Protein AF-A0A7Z0DT27-F1 (afdb_monomer_lite)

pLDDT: mean 88.41, std 15.17, range [33.97, 98.69]

Radius of gyration: 19.11 Å; chains: 1; bounding box: 47×51×65 Å

Organism: NCBI:txid860243

Sequence (208 aa):
MADDTTTAENVTVSPGEERLTPADFAPNAGELLLNEVRDAIGKYVILPDAHAMTGVVLWIAATHAVPVWAHAPRLVIRAPEKRCGKSRLLDLAEATCHDPLLTVNASPSAVYRSIGMKTKNPPTILLDEADTIFGPKAGENEDLRGLLNAGHQRNRPALRYNAANSSVERIQTFAMAALAGIGAMPDTIEDRAVVIRMRRRAPGESVA

Foldseek 3Di:
DDDDDPDDDDDDDDPDDDDDDPVNDDPCRVVVVLVVLLLVLLQFADFPDVVLSSQLSVLQVVQVVLLPDQFAFEAEAEEQDPPLCLVVSLVSSQVRHFAEDEDADDDLVVLLVQQQVPVNRGHEYEYEACCCCANPPHDDPPSVVVLLLQQRGFPSWDWDQDPVVRDTDTTTSNHHYYYGHYDDGPPSNVVRYPYTYGYHDDPPDDRD

Secondary structure (DSSP, 8-state):
--------------TT-----GGGS-TTHHHHHHHHHHHHHHTT---SSHHHHHHHHHHHHHHHTGGG-SB--EEEEEESSSSSSHHHHHHHHHHHSSSEEEESS--HHHHHHHHHTTSSSPPEEEESSTHHHHSTTS---HHHHHHHHHTTBTT-PEEEEETTTTEEEEE-----EEEEEESPPPHHHHTTEEEEE--PPPTT----

Structure (mmCIF, N/CA/C/O backbone):
data_AF-A0A7Z0DT27-F1
#
_entry.id   AF-A0A7Z0DT27-F1
#
loop_
_atom_site.group_PDB
_atom_site.id
_atom_site.type_symbol
_atom_site.label_atom_id
_atom_site.label_alt_id
_atom_site.label_comp_id
_atom_site.label_asym_id
_atom_site.label_entity_id
_atom_site.label_seq_id
_atom_site.pdbx_PDB_ins_code
_atom_site.Cartn_x
_atom_site.Cartn_y
_atom_site.Cartn_z
_atom_site.occupancy
_atom_site.B_iso_or_equiv
_atom_site.auth_seq_id
_atom_site.auth_comp_id
_atom_site.auth_asym_id
_atom_site.auth_atom_id
_atom_site.pdbx_PDB_model_num
ATOM 1 N N . MET A 1 1 ? -0.238 -7.525 -42.539 1.00 43.06 1 MET A N 1
ATOM 2 C CA . MET A 1 1 ? -0.996 -8.508 -41.746 1.00 43.06 1 MET A CA 1
ATOM 3 C C . MET A 1 1 ? -0.107 -9.734 -41.654 1.00 43.06 1 MET A C 1
ATOM 5 O O . MET A 1 1 ? 0.001 -10.465 -42.625 1.00 43.06 1 MET A O 1
ATOM 9 N N . ALA A 1 2 ? 0.677 -9.815 -40.585 1.00 37.66 2 ALA A N 1
ATOM 10 C CA . ALA A 1 2 ? 1.602 -10.907 -40.309 1.00 37.66 2 ALA A CA 1
ATOM 11 C C . ALA A 1 2 ? 1.486 -11.196 -38.811 1.00 37.66 2 ALA A C 1
ATOM 13 O O . ALA A 1 2 ? 1.437 -10.252 -38.021 1.00 37.66 2 ALA A O 1
ATOM 14 N N . ASP A 1 3 ? 1.321 -12.479 -38.510 1.00 34.78 3 ASP A N 1
ATOM 15 C CA . ASP A 1 3 ? 0.852 -13.059 -37.256 1.00 34.78 3 ASP A CA 1
ATOM 16 C C . ASP A 1 3 ? 1.640 -12.641 -36.014 1.00 34.78 3 ASP A C 1
ATOM 18 O O . ASP A 1 3 ? 2.871 -12.652 -35.983 1.00 34.78 3 ASP A O 1
ATOM 22 N N . ASP A 1 4 ? 0.866 -12.340 -34.975 1.00 43.47 4 ASP A N 1
ATOM 23 C CA . ASP A 1 4 ? 1.264 -12.198 -33.584 1.00 43.47 4 ASP A CA 1
ATOM 24 C C . ASP A 1 4 ? 1.183 -13.582 -32.926 1.00 43.47 4 ASP A C 1
ATOM 26 O O . ASP A 1 4 ? 0.125 -14.028 -32.484 1.00 43.47 4 ASP A O 1
ATOM 30 N N . THR A 1 5 ? 2.306 -14.294 -32.889 1.00 35.03 5 THR A N 1
ATOM 31 C CA . THR A 1 5 ? 2.482 -15.452 -32.006 1.00 35.03 5 THR A CA 1
ATOM 32 C C . THR A 1 5 ? 3.547 -15.115 -30.981 1.00 35.03 5 THR A C 1
ATOM 34 O O . THR A 1 5 ? 4.718 -15.468 -31.117 1.00 35.03 5 THR A O 1
ATOM 37 N N . THR A 1 6 ? 3.116 -14.407 -29.940 1.00 37.12 6 THR A N 1
ATOM 38 C CA . THR A 1 6 ? 3.846 -14.270 -28.682 1.00 37.12 6 THR A CA 1
ATOM 39 C C . THR A 1 6 ? 4.002 -15.663 -28.058 1.00 37.12 6 THR A C 1
ATOM 41 O O . THR A 1 6 ? 3.081 -16.204 -27.448 1.00 37.12 6 THR A O 1
ATOM 44 N N . THR A 1 7 ? 5.171 -16.277 -28.233 1.00 33.97 7 THR A N 1
ATOM 45 C CA . THR A 1 7 ? 5.588 -17.467 -27.484 1.00 33.97 7 THR A CA 1
ATOM 46 C C . THR A 1 7 ? 5.691 -17.117 -26.003 1.00 33.97 7 THR A C 1
ATOM 48 O O . THR A 1 7 ? 6.505 -16.280 -25.616 1.00 33.97 7 THR A O 1
ATOM 51 N N . ALA A 1 8 ? 4.871 -17.759 -25.171 1.00 36.41 8 ALA A N 1
ATOM 52 C CA . ALA A 1 8 ? 5.018 -17.727 -23.724 1.00 36.41 8 ALA A CA 1
ATOM 53 C C . ALA A 1 8 ? 6.383 -18.326 -23.348 1.00 36.41 8 ALA A C 1
ATOM 55 O O . ALA A 1 8 ? 6.583 -19.538 -23.428 1.00 36.41 8 ALA A O 1
ATOM 56 N N . GLU A 1 9 ? 7.343 -17.480 -22.977 1.00 37.75 9 GLU A N 1
ATOM 57 C CA . GLU A 1 9 ? 8.613 -17.944 -22.427 1.00 37.75 9 GLU A CA 1
ATOM 58 C C . GLU A 1 9 ? 8.360 -18.607 -21.071 1.00 37.75 9 GLU A C 1
ATOM 60 O O . GLU A 1 9 ? 7.894 -17.987 -20.110 1.00 37.75 9 GLU A O 1
ATOM 65 N N . ASN A 1 10 ? 8.664 -19.903 -21.020 1.00 36.97 10 ASN A N 1
ATOM 66 C CA . ASN A 1 10 ? 8.611 -20.722 -19.823 1.00 36.97 10 ASN A CA 1
ATOM 67 C C . ASN A 1 10 ? 9.439 -20.080 -18.705 1.00 36.97 10 ASN A C 1
ATOM 69 O O . ASN A 1 10 ? 10.653 -19.911 -18.812 1.00 36.97 10 ASN A O 1
ATOM 73 N N . VAL A 1 11 ? 8.767 -19.761 -17.600 1.00 47.81 11 VAL A N 1
ATOM 74 C CA . VAL A 1 11 ? 9.411 -19.419 -16.334 1.00 47.81 11 VAL A CA 1
ATOM 75 C C . VAL A 1 11 ? 10.230 -20.632 -15.898 1.00 47.81 11 VAL A C 1
ATOM 77 O O . VAL A 1 11 ? 9.669 -21.662 -15.534 1.00 47.81 11 VAL A O 1
ATOM 80 N N . THR A 1 12 ? 11.555 -20.524 -15.950 1.00 38.47 12 THR A N 1
ATOM 81 C CA . THR A 1 12 ? 12.466 -21.501 -15.353 1.00 38.47 12 THR A CA 1
ATOM 82 C C . THR A 1 12 ? 12.299 -21.465 -13.835 1.00 38.47 12 THR A C 1
ATOM 84 O O . THR A 1 12 ? 12.734 -20.529 -13.168 1.00 38.47 12 THR A O 1
ATOM 87 N N . VAL A 1 13 ? 11.592 -22.467 -13.309 1.00 47.41 13 VAL A N 1
ATOM 88 C CA . VAL A 1 13 ? 11.465 -22.746 -11.874 1.00 47.41 13 VAL A CA 1
ATOM 89 C C . VAL A 1 13 ? 12.753 -23.430 -11.414 1.00 47.41 13 VAL A C 1
ATOM 91 O O . VAL A 1 13 ? 13.293 -24.283 -12.123 1.00 47.41 13 VAL A O 1
ATOM 94 N N . SER A 1 14 ? 13.269 -23.032 -10.251 1.00 44.72 14 SER A N 1
ATOM 95 C CA . SER A 1 14 ? 14.406 -23.689 -9.603 1.00 44.72 14 SER A CA 1
ATOM 96 C C . SER A 1 14 ? 14.126 -25.192 -9.418 1.00 44.72 14 SER A C 1
ATOM 98 O O . SER A 1 14 ? 12.984 -25.560 -9.137 1.00 44.72 14 SER A O 1
ATOM 100 N N . PRO A 1 15 ? 15.122 -26.087 -9.548 1.00 37.59 15 PRO A N 1
ATOM 101 C CA . PRO A 1 15 ? 14.888 -27.521 -9.407 1.00 37.59 15 PRO A CA 1
ATOM 102 C C . PRO A 1 15 ? 14.479 -27.841 -7.960 1.00 37.59 15 PRO A C 1
ATOM 104 O O . PRO A 1 15 ? 15.302 -27.704 -7.058 1.00 37.59 15 PRO A O 1
ATOM 107 N N . GLY A 1 16 ? 13.224 -28.248 -7.736 1.00 53.88 16 GLY A N 1
ATOM 108 C CA . GLY A 1 16 ? 12.760 -28.767 -6.441 1.00 53.88 16 GLY A CA 1
ATOM 109 C C . GLY A 1 16 ? 11.395 -28.284 -5.944 1.00 53.88 16 GLY A C 1
ATOM 110 O O . GLY A 1 16 ? 10.865 -28.897 -5.024 1.00 53.88 16 GLY A O 1
ATOM 111 N N . GLU A 1 17 ? 10.797 -27.247 -6.534 1.00 57.62 17 GLU A N 1
ATOM 112 C CA . GLU A 1 17 ? 9.441 -26.810 -6.168 1.00 57.62 17 GLU A CA 1
ATOM 113 C C . GLU A 1 17 ? 8.435 -27.307 -7.206 1.00 57.62 17 GLU A C 1
ATOM 115 O O . GLU A 1 17 ? 8.324 -26.772 -8.312 1.00 57.62 17 GLU A O 1
ATOM 120 N N . GLU A 1 18 ? 7.715 -28.371 -6.860 1.00 71.12 18 GLU A N 1
ATOM 121 C CA . GLU A 1 18 ? 6.564 -28.820 -7.633 1.00 71.12 18 GLU A CA 1
ATOM 122 C C . GLU A 1 18 ? 5.524 -27.691 -7.663 1.00 71.12 18 GLU A C 1
ATOM 124 O O . GLU A 1 18 ? 5.146 -27.129 -6.631 1.00 71.12 18 GLU A O 1
ATOM 129 N N . ARG A 1 19 ? 5.116 -27.278 -8.867 1.00 77.00 19 ARG A N 1
ATOM 130 C CA . ARG A 1 19 ? 4.213 -26.140 -9.031 1.00 77.00 19 ARG A CA 1
ATOM 131 C C . ARG A 1 19 ? 2.815 -26.558 -8.591 1.00 77.00 19 ARG A C 1
ATOM 133 O O . ARG A 1 19 ? 2.142 -27.262 -9.336 1.00 77.00 19 ARG A O 1
ATOM 140 N N . LEU A 1 20 ? 2.386 -26.076 -7.425 1.00 83.94 20 LEU A N 1
ATOM 141 C CA . LEU A 1 20 ? 1.021 -26.270 -6.944 1.00 83.94 20 LEU A CA 1
ATOM 142 C C . LEU A 1 20 ? 0.014 -25.783 -7.994 1.00 83.94 20 LEU A C 1
ATOM 144 O O . LEU A 1 20 ? 0.147 -24.707 -8.588 1.00 83.94 20 LEU A O 1
ATOM 148 N N . THR A 1 21 ? -1.002 -26.597 -8.211 1.00 86.69 21 THR A N 1
ATOM 149 C CA . THR A 1 21 ? -2.123 -26.386 -9.115 1.00 86.69 21 THR A CA 1
ATOM 150 C C . THR A 1 21 ? -3.412 -26.264 -8.304 1.00 86.69 21 THR A C 1
ATOM 152 O O . THR A 1 21 ? -3.472 -26.705 -7.158 1.00 86.69 21 THR A O 1
ATOM 155 N N . PRO A 1 22 ? -4.498 -25.723 -8.880 1.00 84.62 22 PRO A N 1
ATOM 156 C CA . PRO A 1 22 ? -5.795 -25.722 -8.206 1.00 84.62 22 PRO A CA 1
ATOM 157 C C . PRO A 1 22 ? -6.285 -27.116 -7.774 1.00 84.62 22 PRO A C 1
ATOM 159 O O . PRO A 1 22 ? -7.085 -27.200 -6.850 1.00 84.62 22 PRO A O 1
ATOM 162 N N . ALA A 1 23 ? -5.817 -28.195 -8.417 1.00 89.25 23 ALA A N 1
ATOM 163 C CA . ALA A 1 23 ? -6.191 -29.567 -8.074 1.00 89.25 23 ALA A CA 1
ATOM 164 C C . ALA A 1 23 ? -5.555 -30.064 -6.763 1.00 89.25 23 ALA A C 1
ATOM 166 O O . ALA A 1 23 ? -6.065 -31.012 -6.171 1.00 89.25 23 ALA A O 1
ATOM 167 N N . ASP A 1 24 ? -4.488 -29.411 -6.292 1.00 93.00 24 ASP A N 1
ATOM 168 C CA . ASP A 1 24 ? -3.793 -29.766 -5.048 1.00 93.00 24 ASP A CA 1
ATOM 169 C C . ASP A 1 24 ? -4.514 -29.246 -3.795 1.00 93.00 24 ASP A C 1
ATOM 171 O O . ASP A 1 24 ? -4.122 -29.542 -2.666 1.00 93.00 24 ASP A O 1
ATOM 175 N N . PHE A 1 25 ? -5.589 -28.475 -3.977 1.00 92.25 25 PHE A N 1
ATOM 176 C CA . PHE A 1 25 ? -6.339 -27.848 -2.899 1.00 92.25 25 PHE A CA 1
ATOM 177 C C . PHE A 1 25 ? -7.794 -28.313 -2.879 1.00 92.25 25 PHE A C 1
ATOM 179 O O . PHE A 1 25 ? -8.404 -28.599 -3.910 1.00 92.25 25 PHE A O 1
ATOM 186 N N . ALA A 1 26 ? -8.389 -28.333 -1.682 1.00 94.19 26 ALA A N 1
ATOM 187 C CA . ALA A 1 26 ? -9.829 -28.520 -1.549 1.00 94.19 26 ALA A CA 1
ATOM 188 C C . ALA A 1 26 ? -10.588 -27.412 -2.316 1.00 94.19 26 ALA A C 1
ATOM 190 O O . ALA A 1 26 ? -10.126 -26.266 -2.329 1.00 94.19 26 ALA A O 1
ATOM 191 N N . PRO A 1 27 ? -11.778 -27.689 -2.887 1.00 93.12 27 PRO A N 1
ATOM 192 C CA . PRO A 1 27 ? -12.522 -26.706 -3.684 1.00 93.12 27 PRO A CA 1
ATOM 193 C C . PRO A 1 27 ? -12.816 -25.378 -2.966 1.00 93.12 27 PRO A C 1
ATOM 195 O O . PRO A 1 27 ? -12.952 -24.343 -3.611 1.00 93.12 27 PRO A O 1
ATOM 198 N N . ASN A 1 28 ? -12.904 -25.397 -1.633 1.00 94.94 28 ASN A N 1
ATOM 199 C CA . ASN A 1 28 ? -13.164 -24.234 -0.783 1.00 94.94 28 ASN A CA 1
ATOM 200 C C . ASN A 1 28 ? -11.909 -23.682 -0.078 1.00 94.94 28 ASN A C 1
ATOM 202 O O . ASN A 1 28 ? -12.033 -22.798 0.767 1.00 94.94 28 ASN A O 1
ATOM 206 N N . ALA A 1 29 ? -10.705 -24.168 -0.397 1.00 94.19 29 ALA A N 1
ATOM 207 C CA . ALA A 1 29 ? -9.479 -23.770 0.300 1.00 94.19 29 ALA A CA 1
ATOM 208 C C . ALA A 1 29 ? -9.235 -22.252 0.248 1.00 94.19 29 ALA A C 1
ATOM 210 O O . ALA A 1 29 ? -8.869 -21.650 1.254 1.00 94.19 29 ALA A O 1
ATOM 211 N N . GLY A 1 30 ? -9.499 -21.618 -0.901 1.00 93.50 30 GLY A N 1
ATOM 212 C CA . GLY A 1 30 ? -9.379 -20.166 -1.045 1.00 93.50 30 GLY A CA 1
ATOM 213 C C . GLY A 1 30 ? -10.355 -19.397 -0.151 1.00 93.50 30 GLY A C 1
ATOM 214 O O . GLY A 1 30 ? -9.961 -18.436 0.498 1.00 93.50 30 GLY A O 1
ATOM 215 N N . GLU A 1 31 ? -11.611 -19.840 -0.064 1.00 95.75 31 GLU A N 1
ATOM 216 C CA . GLU A 1 31 ? -12.609 -19.229 0.822 1.00 95.75 31 GLU A CA 1
ATOM 217 C C . GLU A 1 31 ? -12.185 -19.333 2.292 1.00 95.75 31 GLU A C 1
ATOM 219 O O . GLU A 1 31 ? -12.217 -18.337 3.017 1.00 95.75 31 GLU A O 1
ATOM 224 N N . LEU A 1 32 ? -11.749 -20.521 2.720 1.00 97.00 32 LEU A N 1
ATOM 225 C CA . LEU A 1 32 ? -11.278 -20.760 4.084 1.00 97.00 32 LEU A CA 1
ATOM 226 C C . LEU A 1 32 ? -10.077 -19.872 4.424 1.00 97.00 32 LEU A C 1
ATOM 228 O O . LEU A 1 32 ? -10.093 -19.208 5.456 1.00 97.00 32 LEU A O 1
ATOM 232 N N . LEU A 1 33 ? -9.096 -19.770 3.523 1.00 96.62 33 LEU A N 1
ATOM 233 C CA . LEU A 1 33 ? -7.928 -18.913 3.719 1.00 96.62 33 LEU A CA 1
ATOM 234 C C . LEU A 1 33 ? -8.310 -17.428 3.834 1.00 96.62 33 LEU A C 1
ATOM 236 O O . LEU A 1 33 ? -7.818 -16.722 4.712 1.00 96.62 33 LEU A O 1
ATOM 240 N N . LEU A 1 34 ? -9.212 -16.936 2.980 1.00 98.00 34 LEU A N 1
ATOM 241 C CA . LEU A 1 34 ? -9.680 -15.547 3.063 1.00 98.00 34 LEU A CA 1
ATOM 242 C C . LEU A 1 34 ? -10.459 -15.285 4.362 1.00 98.00 34 LEU A C 1
ATOM 244 O O . LEU A 1 34 ? -10.333 -14.204 4.941 1.00 98.00 34 LEU A O 1
ATOM 248 N N . ASN A 1 35 ? -11.227 -16.266 4.845 1.00 98.12 35 ASN A N 1
ATOM 249 C CA . ASN A 1 35 ? -11.896 -16.194 6.143 1.00 98.12 35 ASN A CA 1
ATOM 250 C C . ASN A 1 35 ? -10.885 -16.153 7.299 1.00 98.12 35 ASN A C 1
ATOM 252 O O . ASN A 1 35 ? -11.045 -15.339 8.203 1.00 98.12 35 ASN A O 1
ATOM 256 N N . GLU A 1 36 ? -9.814 -16.947 7.252 1.00 97.62 36 GLU A N 1
ATOM 257 C CA . GLU A 1 36 ? -8.752 -16.911 8.266 1.00 97.62 36 GLU A CA 1
ATOM 258 C C . GLU A 1 36 ? -8.052 -15.549 8.321 1.00 97.62 36 GLU A C 1
ATOM 260 O O . GLU A 1 36 ? -7.861 -14.998 9.408 1.00 97.62 36 GLU A O 1
ATOM 265 N N . VAL A 1 37 ? -7.728 -14.959 7.164 1.00 97.81 37 VAL A N 1
ATOM 266 C CA . VAL A 1 37 ? -7.142 -13.609 7.093 1.00 97.81 37 VAL A CA 1
ATOM 267 C C . VAL A 1 37 ? -8.117 -12.567 7.644 1.00 97.81 37 VAL A C 1
ATOM 269 O O . VAL A 1 37 ? -7.725 -11.725 8.455 1.00 97.81 37 VAL A O 1
ATOM 272 N N . ARG A 1 38 ? -9.400 -12.634 7.262 1.00 98.06 38 ARG A N 1
ATOM 273 C CA . ARG A 1 38 ? -10.455 -11.754 7.793 1.00 98.06 38 ARG A CA 1
ATOM 274 C C . ARG A 1 38 ? -10.521 -11.825 9.316 1.00 98.06 38 ARG A C 1
ATOM 276 O O . ARG A 1 38 ? -10.533 -10.790 9.984 1.00 98.06 38 ARG A O 1
ATOM 283 N N . ASP A 1 39 ? -10.562 -13.035 9.857 1.00 97.12 39 ASP A N 1
ATOM 284 C CA . ASP A 1 39 ? -10.716 -13.268 11.287 1.00 97.12 39 ASP A CA 1
ATOM 285 C C . ASP A 1 39 ? -9.441 -12.864 12.047 1.00 97.12 39 ASP A C 1
ATOM 287 O O . ASP A 1 39 ? -9.524 -12.316 13.146 1.00 97.12 39 ASP A O 1
ATOM 291 N N . ALA A 1 40 ? -8.256 -13.045 11.454 1.00 96.50 40 ALA A N 1
ATOM 292 C CA . ALA A 1 40 ? -6.995 -12.544 11.996 1.00 96.50 40 ALA A CA 1
ATOM 293 C C . ALA A 1 40 ? -6.971 -11.010 12.076 1.00 96.50 40 ALA A C 1
ATOM 295 O O . ALA A 1 40 ? -6.595 -10.461 13.109 1.00 96.50 40 ALA A O 1
ATOM 296 N N . ILE A 1 41 ? -7.424 -10.309 11.032 1.00 97.00 41 ILE A N 1
ATOM 297 C CA . ILE A 1 41 ? -7.508 -8.840 11.020 1.00 97.00 41 ILE A CA 1
ATOM 298 C C . ILE A 1 41 ? -8.526 -8.352 12.060 1.00 97.00 41 ILE A C 1
ATOM 300 O O . ILE A 1 41 ? -8.224 -7.459 12.858 1.00 97.00 41 ILE A O 1
ATOM 304 N N . GLY A 1 42 ? -9.711 -8.971 12.103 1.00 96.00 42 GLY A N 1
ATOM 305 C CA . GLY A 1 42 ? -10.800 -8.608 13.016 1.00 96.00 42 GLY A CA 1
ATOM 306 C C . GLY A 1 42 ? -10.447 -8.721 14.504 1.00 96.00 42 GLY A C 1
ATOM 307 O O . GLY A 1 42 ? -11.031 -8.016 15.325 1.00 96.00 42 GLY A O 1
ATOM 308 N N . LYS A 1 43 ? -9.444 -9.535 14.862 1.00 95.62 43 LYS A N 1
ATOM 309 C CA . LYS A 1 43 ? -8.920 -9.621 16.238 1.00 95.62 43 LYS A CA 1
ATOM 310 C C . LYS A 1 43 ? -8.216 -8.352 16.706 1.00 95.62 43 LYS A C 1
ATOM 312 O O . LYS A 1 43 ? -8.094 -8.157 17.906 1.00 95.62 43 LYS A O 1
ATOM 317 N N . TYR A 1 44 ? -7.742 -7.496 15.800 1.00 95.19 44 TYR A N 1
ATOM 318 C CA . TYR A 1 44 ? -6.873 -6.370 16.162 1.00 95.19 44 TYR A CA 1
ATOM 319 C C . TYR A 1 44 ? -7.385 -5.006 15.699 1.00 95.19 44 TYR A C 1
ATOM 321 O O . TYR A 1 44 ? -6.960 -3.984 16.247 1.00 95.19 44 TYR A O 1
ATOM 329 N N . VAL A 1 45 ? -8.281 -4.957 14.710 1.00 94.69 45 VAL A N 1
ATOM 330 C CA . VAL A 1 45 ? -8.843 -3.706 14.184 1.00 94.69 45 VAL A CA 1
ATOM 331 C C . VAL A 1 45 ? -10.341 -3.804 13.939 1.00 94.69 45 VAL A C 1
ATOM 333 O O . VAL A 1 45 ? -10.860 -4.816 13.481 1.00 94.69 45 VAL A O 1
ATOM 336 N N . ILE A 1 46 ? -11.027 -2.691 14.194 1.00 94.25 46 ILE A N 1
ATOM 337 C CA . ILE A 1 46 ? -12.421 -2.482 13.806 1.00 94.25 46 ILE A CA 1
ATOM 338 C C . ILE A 1 46 ? -12.409 -1.603 12.561 1.00 94.25 46 ILE A C 1
ATOM 340 O O . ILE A 1 46 ? -11.970 -0.451 12.610 1.00 94.25 46 ILE A O 1
ATOM 344 N N . LEU A 1 47 ? -12.858 -2.166 11.443 1.00 95.25 47 LEU A N 1
ATOM 345 C CA . LEU A 1 47 ? -13.004 -1.442 10.185 1.00 95.25 47 LEU A CA 1
ATOM 346 C C . LEU A 1 47 ? -14.391 -0.783 10.097 1.00 95.25 47 LEU A C 1
ATOM 348 O O . LEU A 1 47 ? -15.295 -1.185 10.829 1.00 95.25 47 LEU A O 1
ATOM 352 N N . PRO A 1 48 ? -14.572 0.243 9.243 1.00 93.00 48 PRO A N 1
ATOM 353 C CA . PRO A 1 48 ? -15.812 1.024 9.204 1.00 93.00 48 PRO A CA 1
ATOM 354 C C . PRO A 1 48 ? -17.072 0.200 8.929 1.00 93.00 48 PRO A C 1
ATOM 356 O O . PRO A 1 48 ? -18.125 0.498 9.488 1.00 93.00 48 PRO A O 1
ATOM 359 N N . ASP A 1 49 ? -16.948 -0.819 8.079 1.00 94.12 49 ASP A N 1
ATOM 360 C CA . ASP A 1 49 ? -18.021 -1.717 7.673 1.00 94.12 49 ASP A CA 1
ATOM 361 C C . ASP A 1 49 ? -17.447 -3.041 7.123 1.00 94.12 49 ASP A C 1
ATOM 363 O O . ASP A 1 49 ? -16.230 -3.226 6.999 1.00 94.12 49 ASP A O 1
ATOM 367 N N . ALA A 1 50 ? -18.337 -3.982 6.797 1.00 95.75 50 ALA A N 1
ATOM 368 C CA . ALA A 1 50 ? -17.960 -5.285 6.256 1.00 95.75 50 ALA A CA 1
ATOM 369 C C . ALA A 1 50 ? -17.304 -5.194 4.865 1.00 95.75 50 ALA A C 1
ATOM 371 O O . ALA A 1 50 ? -16.439 -6.009 4.551 1.00 95.75 50 ALA A O 1
ATOM 372 N N . HIS A 1 51 ? -17.655 -4.197 4.047 1.00 97.31 51 HIS A N 1
ATOM 373 C CA . HIS A 1 51 ? -17.055 -4.012 2.725 1.00 97.31 51 HIS A CA 1
ATOM 374 C C . HIS A 1 51 ? -15.610 -3.528 2.828 1.00 97.31 51 HIS A C 1
ATOM 376 O O . HIS A 1 51 ? -14.765 -3.982 2.061 1.00 97.31 51 HIS A O 1
ATOM 382 N N . ALA A 1 52 ? -15.300 -2.671 3.801 1.00 97.81 52 ALA A N 1
ATOM 383 C CA . ALA A 1 52 ? -13.937 -2.269 4.120 1.00 97.81 52 ALA A CA 1
ATOM 384 C C . ALA A 1 52 ? -13.088 -3.483 4.528 1.00 97.81 52 ALA A C 1
ATOM 386 O O . ALA A 1 52 ? -11.970 -3.638 4.042 1.00 97.81 52 ALA A O 1
ATOM 387 N N . MET A 1 53 ? -13.638 -4.379 5.355 1.00 98.06 53 MET A N 1
ATOM 388 C CA . MET A 1 53 ? -12.986 -5.641 5.717 1.00 98.06 53 MET A CA 1
ATOM 389 C C . MET A 1 53 ? -12.730 -6.529 4.500 1.00 98.06 53 MET A C 1
ATOM 391 O O . MET A 1 53 ? -11.591 -6.933 4.266 1.00 98.06 53 MET A O 1
ATOM 395 N N . THR A 1 54 ? -13.750 -6.782 3.681 1.00 98.25 54 THR A N 1
ATOM 396 C CA . THR A 1 54 ? -13.587 -7.547 2.441 1.00 98.25 54 THR A CA 1
ATOM 397 C C . THR A 1 54 ? -12.558 -6.901 1.513 1.00 98.25 54 THR A C 1
ATOM 399 O O . THR A 1 54 ? -11.706 -7.598 0.973 1.00 98.25 54 THR A O 1
ATOM 402 N N . GLY A 1 55 ? -12.585 -5.576 1.361 1.00 98.44 55 GLY A N 1
ATOM 403 C CA . GLY A 1 55 ? -11.647 -4.834 0.522 1.00 98.44 55 GLY A CA 1
ATOM 404 C C . GLY A 1 55 ? -10.196 -4.997 0.969 1.00 98.44 55 GLY A C 1
ATOM 405 O O . GLY A 1 55 ? -9.335 -5.245 0.131 1.00 98.44 55 GLY A O 1
ATOM 406 N N . VAL A 1 56 ? -9.924 -4.928 2.276 1.00 98.69 56 VAL A N 1
ATOM 407 C CA . VAL A 1 56 ? -8.584 -5.173 2.835 1.00 98.69 56 VAL A CA 1
ATOM 408 C C . VAL A 1 56 ? -8.142 -6.616 2.587 1.00 98.69 56 VAL A C 1
ATOM 410 O O . VAL A 1 56 ? -7.039 -6.832 2.094 1.00 98.69 56 VAL A O 1
ATOM 413 N N . VAL A 1 57 ? -8.998 -7.599 2.884 1.00 98.62 57 VAL A N 1
ATOM 414 C CA . VAL A 1 57 ? -8.684 -9.029 2.715 1.00 98.62 57 VAL A CA 1
ATOM 415 C C . VAL A 1 57 ? -8.377 -9.359 1.253 1.00 98.62 57 VAL A C 1
ATOM 417 O O . VAL A 1 57 ? -7.368 -9.996 0.957 1.00 98.62 57 VAL A O 1
ATOM 420 N N . LEU A 1 58 ? -9.206 -8.878 0.322 1.00 98.38 58 LEU A N 1
ATOM 421 C CA . LEU A 1 58 ? -8.988 -9.076 -1.110 1.00 98.38 58 LEU A CA 1
ATOM 422 C C . LEU A 1 58 ? -7.753 -8.329 -1.612 1.00 98.38 58 LEU A C 1
ATOM 424 O O . LEU A 1 58 ? -7.035 -8.851 -2.462 1.00 98.38 58 LEU A O 1
ATOM 428 N N . TRP A 1 59 ? -7.475 -7.134 -1.084 1.00 98.69 59 TRP A N 1
ATOM 429 C CA . TRP A 1 59 ? -6.259 -6.403 -1.425 1.00 98.69 59 TRP A CA 1
ATOM 430 C C . TRP A 1 59 ? -5.007 -7.170 -0.978 1.00 98.69 59 TRP A C 1
ATOM 432 O O . TRP A 1 59 ? -4.091 -7.333 -1.780 1.00 98.69 59 TRP A O 1
ATOM 442 N N . ILE A 1 60 ? -4.997 -7.717 0.246 1.00 98.62 60 ILE A N 1
ATOM 443 C CA . ILE A 1 60 ? -3.916 -8.575 0.761 1.00 98.62 60 ILE A CA 1
ATOM 444 C C . ILE A 1 60 ? -3.739 -9.801 -0.137 1.00 98.62 60 ILE A C 1
ATOM 446 O O . ILE A 1 60 ? -2.631 -10.052 -0.608 1.00 98.62 60 ILE A O 1
ATOM 450 N N . ALA A 1 61 ? -4.818 -10.522 -0.448 1.00 97.94 61 ALA A N 1
ATOM 451 C CA . ALA A 1 61 ? -4.763 -11.674 -1.347 1.00 97.94 61 ALA A CA 1
ATOM 452 C C . ALA A 1 61 ? -4.211 -11.300 -2.733 1.00 97.94 61 ALA A C 1
ATOM 454 O O . ALA A 1 61 ? -3.371 -12.012 -3.285 1.00 97.94 61 ALA A O 1
ATOM 455 N N . ALA A 1 62 ? -4.611 -10.145 -3.274 1.00 97.56 62 ALA A N 1
ATOM 456 C CA . ALA A 1 62 ? -4.107 -9.657 -4.551 1.00 97.56 62 ALA A CA 1
ATOM 457 C C . ALA A 1 62 ? -2.589 -9.415 -4.532 1.00 97.56 62 ALA A C 1
ATOM 459 O O . ALA A 1 62 ? -1.949 -9.626 -5.563 1.00 97.56 62 ALA A O 1
ATOM 460 N N . THR A 1 63 ? -1.993 -9.046 -3.389 1.00 98.06 63 THR A N 1
ATOM 461 C CA . THR A 1 63 ? -0.530 -8.877 -3.284 1.00 98.06 63 THR A CA 1
ATOM 462 C C . THR A 1 63 ? 0.251 -10.163 -3.565 1.00 98.06 63 THR A C 1
ATOM 464 O O . THR A 1 63 ? 1.334 -10.101 -4.136 1.00 98.06 63 THR A O 1
ATOM 467 N N . HIS A 1 64 ? -0.320 -11.336 -3.279 1.00 96.69 64 HIS A N 1
ATOM 468 C CA . HIS A 1 64 ? 0.315 -12.635 -3.550 1.00 96.69 64 HIS A CA 1
ATOM 469 C C . HIS A 1 64 ? 0.215 -13.071 -5.017 1.00 96.69 64 HIS A C 1
ATOM 471 O O . HIS A 1 64 ? 0.967 -13.929 -5.468 1.00 96.69 64 HIS A O 1
ATOM 477 N N . ALA A 1 65 ? -0.684 -12.456 -5.787 1.00 93.62 65 ALA A N 1
ATOM 478 C CA . ALA A 1 65 ? -0.903 -12.747 -7.204 1.00 93.62 65 ALA A CA 1
ATOM 479 C C . ALA A 1 65 ? -0.350 -11.650 -8.134 1.00 93.62 65 ALA A C 1
ATOM 481 O O . ALA A 1 65 ? -0.676 -11.606 -9.321 1.00 93.62 65 ALA A O 1
ATOM 482 N N . VAL A 1 66 ? 0.525 -10.773 -7.626 1.00 91.44 66 VAL A N 1
ATOM 483 C CA . VAL A 1 66 ? 1.109 -9.659 -8.392 1.00 91.44 66 VAL A CA 1
ATOM 484 C C . VAL A 1 66 ? 1.617 -10.055 -9.774 1.00 91.44 66 VAL A C 1
ATOM 486 O O . VAL A 1 66 ? 1.249 -9.346 -10.714 1.00 91.44 66 VAL A O 1
ATOM 489 N N . PRO A 1 67 ? 2.364 -11.163 -9.972 1.00 90.25 67 PRO A N 1
ATOM 490 C CA . PRO A 1 67 ? 2.887 -11.552 -11.283 1.00 90.25 67 PRO A CA 1
ATOM 491 C C . PRO A 1 67 ? 1.841 -11.660 -12.403 1.00 90.25 67 PRO A C 1
ATOM 493 O O . PRO A 1 67 ? 2.191 -11.449 -13.562 1.00 90.25 67 PRO A O 1
ATOM 496 N N . VAL A 1 68 ? 0.570 -11.927 -12.079 1.00 92.12 68 VAL A N 1
ATOM 497 C CA . VAL A 1 68 ? -0.505 -12.112 -13.071 1.00 92.12 68 VAL A CA 1
ATOM 498 C C . VAL A 1 68 ? -1.413 -10.889 -13.249 1.00 92.12 68 VAL A C 1
ATOM 500 O O . VAL A 1 68 ? -2.209 -10.853 -14.185 1.00 92.12 68 VAL A O 1
ATOM 503 N N . TRP A 1 69 ? -1.292 -9.854 -12.411 1.00 93.38 69 TRP A N 1
ATOM 504 C CA . TRP A 1 69 ? -2.136 -8.657 -12.511 1.00 93.38 69 TRP A CA 1
ATOM 505 C C . TRP A 1 69 ? -1.633 -7.651 -13.539 1.00 93.38 69 TRP A C 1
ATOM 507 O O . TRP A 1 69 ? -0.458 -7.313 -13.534 1.00 93.38 69 TRP A O 1
ATOM 517 N N . ALA A 1 70 ? -2.516 -7.061 -14.347 1.00 94.19 70 ALA A N 1
ATOM 518 C CA . ALA A 1 70 ? -2.171 -5.899 -15.179 1.00 94.19 70 ALA A CA 1
ATOM 519 C C . ALA A 1 70 ? -2.119 -4.579 -14.381 1.00 94.19 70 ALA A C 1
ATOM 521 O O . ALA A 1 70 ? -1.414 -3.639 -14.769 1.00 94.19 70 ALA A O 1
ATOM 522 N N . HIS A 1 71 ? -2.857 -4.533 -13.267 1.00 96.38 71 HIS A N 1
ATOM 523 C CA . HIS A 1 71 ? -3.023 -3.366 -12.410 1.00 9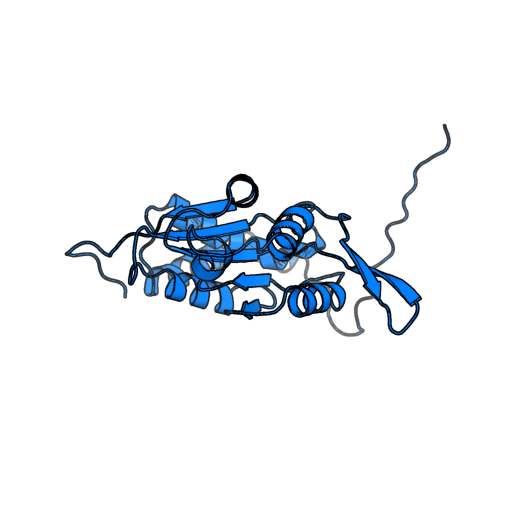6.38 71 HIS A CA 1
ATOM 524 C C . HIS A 1 71 ? -2.725 -3.700 -10.949 1.00 96.38 71 HIS A C 1
ATOM 526 O O . HIS A 1 71 ? -3.139 -4.742 -10.453 1.00 96.38 71 HIS A O 1
ATOM 532 N N . ALA A 1 72 ? -2.046 -2.790 -10.261 1.00 97.12 72 ALA A N 1
ATOM 533 C CA . ALA A 1 72 ? -1.746 -2.868 -8.842 1.00 97.12 72 ALA A CA 1
ATOM 534 C C . ALA A 1 72 ? -2.585 -1.811 -8.102 1.00 97.12 72 ALA A C 1
ATOM 536 O O . ALA A 1 72 ? -2.179 -0.641 -8.035 1.00 97.12 72 ALA A O 1
ATOM 537 N N . PRO A 1 73 ? -3.797 -2.154 -7.619 1.00 97.06 73 PRO A N 1
ATOM 538 C CA . PRO A 1 73 ? -4.624 -1.204 -6.887 1.00 97.06 73 PRO A CA 1
ATOM 539 C C . PRO A 1 73 ? -3.910 -0.739 -5.617 1.00 97.06 73 PRO A C 1
ATOM 541 O O . PRO A 1 73 ? -3.205 -1.499 -4.946 1.00 97.06 73 PRO A O 1
ATOM 544 N N . ARG A 1 74 ? -4.092 0.534 -5.280 1.00 98.50 74 ARG A N 1
ATOM 545 C CA . ARG A 1 74 ? -3.567 1.114 -4.043 1.00 98.50 74 ARG A CA 1
ATOM 546 C C . ARG A 1 74 ? -4.484 0.749 -2.877 1.00 98.50 74 ARG A C 1
ATOM 548 O O . ARG A 1 74 ? -5.680 0.546 -3.064 1.00 98.50 74 ARG A O 1
ATOM 555 N N . LEU A 1 75 ? -3.939 0.688 -1.672 1.00 98.69 75 LEU A N 1
ATOM 556 C CA . LEU A 1 75 ? -4.726 0.678 -0.443 1.00 98.69 75 LEU A CA 1
ATOM 557 C C . LEU A 1 75 ? -4.476 2.001 0.271 1.00 98.69 75 LEU A C 1
ATOM 559 O O . LEU A 1 75 ? -3.343 2.312 0.614 1.00 98.69 75 LEU A O 1
ATOM 563 N N . VAL A 1 76 ? -5.513 2.802 0.482 1.00 98.50 76 VAL A N 1
ATOM 564 C CA . VAL A 1 76 ? -5.392 4.062 1.226 1.00 98.50 76 VAL A CA 1
ATOM 565 C C . VAL A 1 76 ? -6.091 3.898 2.562 1.00 98.50 76 VAL A C 1
ATOM 567 O O . VAL A 1 76 ? -7.312 3.783 2.622 1.00 98.50 76 VAL A O 1
ATOM 570 N N . ILE A 1 77 ? -5.316 3.907 3.640 1.00 98.19 77 ILE A N 1
ATOM 571 C CA . ILE A 1 77 ? -5.782 3.817 5.021 1.00 98.19 77 ILE A CA 1
ATOM 572 C C . ILE A 1 77 ? -5.736 5.223 5.613 1.00 98.19 77 ILE A C 1
ATOM 574 O O . ILE A 1 77 ? -4.700 5.691 6.086 1.00 98.19 77 ILE A O 1
ATOM 578 N N . ARG A 1 78 ? -6.870 5.921 5.608 1.00 96.81 78 ARG A N 1
ATOM 579 C CA . ARG A 1 78 ? -6.934 7.307 6.086 1.00 96.81 78 ARG A CA 1
ATOM 580 C C . ARG A 1 78 ? -7.865 7.497 7.263 1.00 96.81 78 ARG A C 1
ATOM 582 O O . ARG A 1 78 ? -8.818 6.750 7.439 1.00 96.81 78 ARG A O 1
ATOM 589 N N . ALA A 1 79 ? -7.603 8.526 8.057 1.00 95.38 79 ALA A N 1
ATOM 590 C CA . ALA A 1 79 ? -8.449 8.934 9.174 1.00 95.38 79 ALA A CA 1
ATOM 591 C C . ALA A 1 79 ? -8.428 10.459 9.322 1.00 95.38 79 ALA A C 1
ATOM 593 O O . ALA A 1 79 ? -7.424 11.077 8.960 1.00 95.38 79 ALA A O 1
ATOM 594 N N . PRO A 1 80 ? -9.463 11.075 9.918 1.00 92.94 80 PRO A N 1
ATOM 595 C CA . PRO A 1 80 ? -9.446 12.510 10.199 1.00 92.94 80 PRO A CA 1
ATOM 596 C C . PRO A 1 80 ? -8.421 12.896 11.279 1.00 92.94 80 PRO A C 1
ATOM 598 O O . PRO A 1 80 ? -8.047 14.058 11.383 1.00 92.94 80 PRO A O 1
ATOM 601 N N . GLU A 1 81 ? -7.955 11.939 12.091 1.00 92.00 81 GLU A N 1
ATOM 602 C CA . GLU A 1 81 ? -7.088 12.214 13.238 1.00 92.00 81 GLU A CA 1
ATOM 603 C C . GLU A 1 81 ? -6.186 11.027 13.644 1.00 92.00 81 GLU A C 1
ATOM 605 O O . GLU A 1 81 ? -6.174 9.949 13.029 1.00 92.00 81 GLU A O 1
ATOM 610 N N . LYS A 1 82 ? -5.377 11.241 14.689 1.00 91.56 82 LYS A N 1
ATOM 611 C CA . LYS A 1 82 ? -4.508 10.226 15.305 1.00 91.56 82 LYS A CA 1
ATOM 612 C C . LYS A 1 82 ? -5.327 9.204 16.103 1.00 91.56 82 LYS A C 1
ATOM 614 O O . LYS A 1 82 ? -6.436 9.486 16.540 1.00 91.56 82 LYS A O 1
ATOM 619 N N . ARG A 1 83 ? -4.725 8.034 16.361 1.00 89.44 83 ARG A N 1
ATOM 620 C CA . ARG A 1 83 ? -5.288 6.963 17.217 1.00 89.44 83 ARG A CA 1
ATOM 621 C C . ARG A 1 83 ? -6.588 6.327 16.691 1.00 89.44 83 ARG A C 1
ATOM 623 O O . ARG A 1 83 ? -7.392 5.828 17.466 1.00 89.44 83 ARG A O 1
ATOM 630 N N . CYS A 1 84 ? -6.751 6.280 15.370 1.00 92.81 84 CYS A N 1
ATOM 631 C CA . CYS A 1 84 ? -7.848 5.570 14.696 1.00 92.81 84 CYS A CA 1
ATOM 632 C C . CYS A 1 84 ? -7.453 4.167 14.194 1.00 92.81 84 CYS A C 1
ATOM 634 O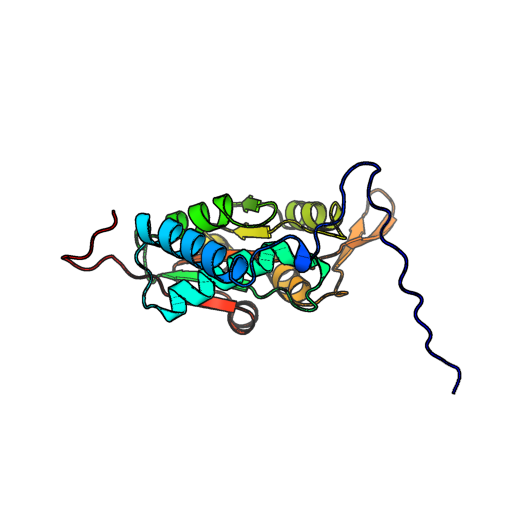 O . CYS A 1 84 ? -8.106 3.648 13.305 1.00 92.81 84 CYS A O 1
ATOM 636 N N . GLY A 1 85 ? -6.348 3.580 14.669 1.00 93.00 85 GLY A N 1
ATOM 637 C CA . GLY A 1 85 ? -5.926 2.229 14.257 1.00 93.00 85 GLY A CA 1
ATOM 638 C C . GLY A 1 85 ? -5.276 2.109 12.870 1.00 93.00 85 GLY A C 1
ATOM 639 O O . GLY A 1 85 ? -5.092 0.992 12.408 1.00 93.00 85 GLY A O 1
ATOM 640 N N . LYS A 1 86 ? -4.905 3.224 12.215 1.00 95.56 86 LYS A N 1
ATOM 641 C CA . LYS A 1 86 ? -4.256 3.220 10.884 1.00 95.56 86 LYS A CA 1
ATOM 642 C C . LYS A 1 86 ? -2.972 2.384 10.846 1.00 95.56 86 LYS A C 1
ATOM 644 O O . LYS A 1 86 ? -2.920 1.427 10.088 1.00 95.56 86 LYS A O 1
ATOM 649 N N . SER A 1 87 ? -1.994 2.709 11.699 1.00 93.56 87 SER A N 1
ATOM 650 C CA . SER A 1 87 ? -0.725 1.972 11.764 1.00 93.56 87 SER A CA 1
ATOM 651 C C . SER A 1 87 ? -0.959 0.512 12.140 1.00 93.56 87 SER A C 1
ATOM 653 O O . SER A 1 87 ? -0.411 -0.359 11.498 1.00 93.56 87 SER A O 1
ATOM 655 N N . ARG A 1 88 ? -1.905 0.215 13.047 1.00 95.94 88 ARG A N 1
ATOM 656 C CA . ARG A 1 88 ? -2.253 -1.180 13.360 1.00 95.94 88 ARG A CA 1
ATOM 657 C C . ARG A 1 88 ? -2.782 -1.947 12.143 1.00 95.94 88 ARG A C 1
ATOM 659 O O . ARG A 1 88 ? -2.445 -3.111 11.977 1.00 95.94 88 ARG A O 1
ATOM 666 N N . LEU A 1 89 ? -3.623 -1.332 11.311 1.00 97.62 89 LEU A N 1
ATOM 667 C CA . LEU A 1 89 ? -4.070 -1.965 10.069 1.00 97.62 89 LEU A CA 1
ATOM 668 C C . LEU A 1 89 ? -2.903 -2.155 9.088 1.00 97.62 89 LEU A C 1
ATOM 670 O O . LEU A 1 89 ? -2.845 -3.179 8.414 1.00 97.62 89 LEU A O 1
ATOM 674 N N . LEU A 1 90 ? -1.976 -1.196 9.030 1.00 97.56 90 LEU A N 1
ATOM 675 C CA . LEU A 1 90 ? -0.772 -1.306 8.212 1.00 97.56 90 LEU A CA 1
ATOM 676 C C . LEU A 1 90 ? 0.163 -2.425 8.710 1.00 97.56 90 LEU A C 1
ATOM 678 O O . LEU A 1 90 ? 0.627 -3.192 7.878 1.00 97.56 90 LEU A O 1
ATOM 682 N N . ASP A 1 91 ? 0.343 -2.598 10.026 1.00 97.00 91 ASP A N 1
ATOM 683 C CA . ASP A 1 91 ? 1.111 -3.701 10.638 1.00 97.00 91 ASP A CA 1
ATOM 684 C C . ASP A 1 91 ? 0.515 -5.073 10.269 1.00 97.00 91 ASP A C 1
ATOM 686 O O . ASP A 1 91 ? 1.222 -6.039 9.990 1.00 97.00 91 ASP A O 1
ATOM 690 N N . LEU A 1 92 ? -0.819 -5.181 10.252 1.00 97.81 92 LEU A N 1
ATOM 691 C CA . LEU A 1 92 ? -1.500 -6.414 9.843 1.00 97.81 92 LEU A CA 1
ATOM 692 C C . LEU A 1 92 ? -1.315 -6.680 8.349 1.00 97.81 92 LEU A C 1
ATOM 694 O O . LEU A 1 92 ? -1.113 -7.828 7.959 1.00 97.81 92 LEU A O 1
ATOM 698 N N . ALA A 1 93 ? -1.367 -5.635 7.519 1.00 98.00 93 ALA A N 1
ATOM 699 C CA . ALA A 1 93 ? -1.055 -5.750 6.101 1.00 98.00 93 ALA A CA 1
ATOM 700 C C . ALA A 1 93 ? 0.413 -6.155 5.895 1.00 98.00 93 ALA A C 1
ATOM 702 O O . ALA A 1 93 ? 0.674 -7.040 5.091 1.00 98.00 93 ALA A O 1
ATOM 703 N N . GLU A 1 94 ? 1.356 -5.598 6.658 1.00 98.00 94 GLU A N 1
ATOM 704 C CA . GLU A 1 94 ? 2.767 -6.001 6.651 1.00 98.00 94 GLU A CA 1
ATOM 705 C C . GLU A 1 94 ? 2.927 -7.491 6.940 1.00 98.00 94 GLU A C 1
ATOM 707 O O . GLU A 1 94 ? 3.560 -8.200 6.163 1.00 98.00 94 GLU A O 1
ATOM 712 N N . ALA A 1 95 ? 2.279 -7.989 7.992 1.00 97.62 95 ALA A N 1
ATOM 713 C CA . ALA A 1 95 ? 2.379 -9.386 8.397 1.00 97.62 95 ALA A CA 1
ATOM 714 C C . ALA A 1 95 ? 1.728 -10.384 7.419 1.00 97.62 95 ALA A C 1
ATOM 716 O O . ALA A 1 95 ? 2.001 -11.580 7.505 1.00 97.62 95 ALA A O 1
ATOM 717 N N . THR A 1 96 ? 0.836 -9.931 6.533 1.00 97.94 96 THR A N 1
ATOM 718 C CA . THR A 1 96 ? -0.003 -10.821 5.707 1.00 97.94 96 THR A CA 1
ATOM 719 C C . THR A 1 96 ? 0.156 -10.622 4.203 1.00 97.94 96 THR A C 1
ATOM 721 O O . THR A 1 96 ? -0.258 -11.489 3.431 1.00 97.94 96 THR A O 1
ATOM 724 N N . CYS A 1 97 ? 0.741 -9.510 3.757 1.00 98.19 97 CYS A N 1
ATOM 725 C CA . CYS A 1 97 ? 0.971 -9.241 2.343 1.00 98.19 97 CYS A CA 1
ATOM 726 C C . CYS A 1 97 ? 2.230 -9.934 1.813 1.00 98.19 97 CYS A C 1
ATOM 728 O O . CYS A 1 97 ? 3.070 -10.452 2.549 1.00 98.19 97 CYS A O 1
ATOM 730 N N . HIS A 1 98 ? 2.351 -9.941 0.493 1.00 97.06 98 HIS A N 1
ATOM 731 C CA . HIS A 1 98 ? 3.519 -10.457 -0.194 1.00 97.06 98 HIS A CA 1
ATOM 732 C C . HIS A 1 98 ? 4.729 -9.518 -0.048 1.00 97.06 98 HIS A C 1
ATOM 734 O O . HIS A 1 98 ? 4.663 -8.371 -0.498 1.00 97.06 98 HIS A O 1
ATOM 740 N N . ASP A 1 99 ? 5.840 -10.035 0.494 1.00 96.44 99 ASP A N 1
ATOM 741 C CA . ASP A 1 99 ? 7.172 -9.396 0.510 1.00 96.44 99 ASP A CA 1
ATOM 742 C C . ASP A 1 99 ? 7.109 -7.903 0.899 1.00 96.44 99 ASP A C 1
ATOM 744 O O . ASP A 1 99 ? 7.340 -7.026 0.055 1.00 96.44 99 ASP A O 1
ATOM 748 N N . PRO A 1 100 ? 6.705 -7.591 2.145 1.00 97.06 100 PRO A N 1
ATOM 749 C CA . PRO A 1 100 ? 6.486 -6.220 2.576 1.00 97.06 100 PRO A CA 1
ATOM 750 C C . PRO A 1 100 ? 7.774 -5.393 2.527 1.00 97.06 100 PRO A C 1
ATOM 752 O O . PRO A 1 100 ? 8.836 -5.802 2.994 1.00 97.06 100 PRO A O 1
ATOM 755 N N . LEU A 1 101 ? 7.646 -4.169 2.025 1.00 95.50 101 LEU A N 1
ATOM 756 C CA . LEU A 1 101 ? 8.636 -3.107 2.126 1.00 95.50 101 LEU A CA 1
ATOM 757 C C . LEU A 1 101 ? 8.019 -1.950 2.913 1.00 95.50 101 LEU A C 1
ATOM 759 O O . LEU A 1 101 ? 7.479 -1.006 2.328 1.00 95.50 101 LEU A O 1
ATOM 763 N N . LEU A 1 102 ? 8.082 -2.047 4.243 1.00 93.19 102 LEU A N 1
ATOM 764 C CA . LEU A 1 102 ? 7.632 -0.987 5.140 1.00 93.19 102 LEU A CA 1
ATOM 765 C C . LEU A 1 102 ? 8.622 0.179 5.156 1.00 93.19 102 LEU A C 1
ATOM 767 O O . LEU A 1 102 ? 9.834 0.008 5.293 1.00 93.19 102 LEU A O 1
ATOM 771 N N . THR A 1 103 ? 8.094 1.390 5.026 1.00 87.62 103 THR A N 1
ATOM 772 C CA . THR A 1 103 ? 8.864 2.625 5.093 1.00 87.62 103 THR A CA 1
ATOM 773 C C . THR A 1 103 ? 8.050 3.750 5.725 1.00 87.62 103 THR A C 1
ATOM 775 O O . THR A 1 103 ? 6.880 3.941 5.414 1.00 87.62 103 THR A O 1
ATOM 778 N N . VAL A 1 104 ? 8.726 4.563 6.537 1.00 78.12 104 VAL A N 1
ATOM 779 C CA . VAL A 1 104 ? 8.205 5.832 7.076 1.00 78.12 104 VAL A CA 1
ATOM 780 C C . VAL A 1 104 ? 8.787 7.060 6.365 1.00 78.12 104 VAL A C 1
ATOM 782 O O . VAL A 1 104 ? 8.178 8.120 6.361 1.00 78.12 104 VAL A O 1
ATOM 785 N N . ASN A 1 105 ? 9.982 6.941 5.766 1.00 73.25 105 ASN A N 1
ATOM 786 C CA . ASN A 1 105 ? 10.709 8.068 5.162 1.00 73.25 105 ASN A CA 1
ATOM 787 C C . ASN A 1 105 ? 11.799 7.618 4.160 1.00 73.25 105 ASN A C 1
ATOM 789 O O . ASN A 1 105 ? 12.930 8.109 4.169 1.00 73.25 105 ASN A O 1
ATOM 793 N N . ALA A 1 106 ? 11.521 6.607 3.334 1.00 74.69 106 ALA A N 1
ATOM 794 C CA . ALA A 1 106 ? 12.454 6.170 2.300 1.00 74.69 106 ALA A CA 1
ATOM 795 C C . ALA A 1 106 ? 12.556 7.218 1.188 1.00 74.69 106 ALA A C 1
ATOM 797 O O . ALA A 1 106 ? 11.551 7.724 0.685 1.00 74.69 106 ALA A O 1
ATOM 798 N N . SER A 1 107 ? 13.786 7.488 0.744 1.00 83.31 107 SER A N 1
ATOM 799 C CA . SER A 1 107 ? 13.988 8.306 -0.451 1.00 83.31 107 SER A CA 1
ATOM 800 C C . SER A 1 107 ? 13.319 7.644 -1.666 1.00 83.31 107 SER A C 1
ATOM 802 O O . SER A 1 107 ? 13.355 6.411 -1.779 1.00 83.31 107 SER A O 1
ATOM 804 N N . PRO A 1 108 ? 12.779 8.419 -2.628 1.00 83.44 108 PRO A N 1
ATOM 805 C CA . PRO A 1 108 ? 12.206 7.854 -3.847 1.00 83.44 108 PRO A CA 1
ATOM 806 C C . PRO A 1 108 ? 13.162 6.876 -4.538 1.00 83.44 108 PRO A C 1
ATOM 808 O O . PRO A 1 108 ? 12.754 5.791 -4.941 1.00 83.44 108 PRO A O 1
ATOM 811 N N . SER A 1 109 ? 14.454 7.211 -4.606 1.00 84.12 109 SER A N 1
ATOM 812 C CA . SER A 1 109 ? 15.501 6.364 -5.189 1.00 84.12 109 SER A CA 1
ATOM 813 C C . SER A 1 109 ? 15.623 4.992 -4.525 1.00 84.12 109 SER A C 1
ATOM 815 O O . SER A 1 109 ? 15.827 4.003 -5.228 1.00 84.12 109 SER A O 1
ATOM 817 N N . ALA A 1 110 ? 15.492 4.913 -3.196 1.00 86.88 110 ALA A N 1
ATOM 818 C CA . ALA A 1 110 ? 15.504 3.636 -2.489 1.00 86.88 110 ALA A CA 1
ATOM 819 C C . ALA A 1 110 ? 14.296 2.781 -2.896 1.00 86.88 110 ALA A C 1
ATOM 821 O O . ALA A 1 110 ? 14.467 1.619 -3.253 1.00 86.88 110 ALA A O 1
ATOM 822 N N . VAL A 1 111 ? 13.100 3.378 -2.954 1.00 87.81 111 VAL A N 1
ATOM 823 C CA . VAL A 1 111 ? 11.873 2.673 -3.362 1.00 87.81 111 VAL A CA 1
ATOM 824 C C . VAL A 1 111 ? 11.958 2.199 -4.818 1.00 87.81 111 VAL A C 1
ATOM 826 O O . VAL A 1 111 ? 11.709 1.027 -5.094 1.00 87.81 111 VAL A O 1
ATOM 829 N N . TYR A 1 112 ? 12.388 3.067 -5.743 1.00 87.12 112 TYR A N 1
ATOM 830 C CA . TYR A 1 112 ? 12.621 2.724 -7.153 1.00 87.12 112 TYR A CA 1
ATOM 831 C C . TYR A 1 112 ? 13.531 1.495 -7.294 1.00 87.12 112 TYR A C 1
ATOM 833 O O . TYR A 1 112 ? 13.210 0.558 -8.026 1.00 87.12 112 TYR A O 1
ATOM 841 N N . ARG A 1 113 ? 14.663 1.474 -6.580 1.00 87.50 113 ARG A N 1
ATOM 842 C CA . ARG A 1 113 ? 15.622 0.363 -6.650 1.00 87.50 113 ARG A CA 1
ATOM 843 C C . ARG A 1 113 ? 15.065 -0.917 -6.035 1.00 87.50 113 ARG A C 1
ATOM 845 O O . ARG A 1 113 ? 15.248 -1.972 -6.633 1.00 87.50 113 ARG A O 1
ATOM 852 N N . SER A 1 114 ? 14.348 -0.841 -4.914 1.00 90.06 114 SER A N 1
ATOM 853 C CA . SER A 1 114 ? 13.714 -2.018 -4.301 1.00 90.06 114 SER A CA 1
ATOM 854 C C . SER A 1 114 ? 12.742 -2.720 -5.249 1.00 90.06 114 SER A C 1
ATOM 856 O O . SER A 1 114 ? 12.762 -3.946 -5.341 1.00 90.06 114 SER A O 1
ATOM 858 N N . ILE A 1 115 ? 11.954 -1.959 -6.016 1.00 89.38 115 ILE A N 1
ATOM 859 C CA . ILE A 1 115 ? 11.079 -2.522 -7.057 1.00 89.38 115 ILE A CA 1
ATOM 860 C C . ILE A 1 115 ? 11.917 -3.082 -8.214 1.00 89.38 115 ILE A C 1
ATOM 862 O O . ILE A 1 115 ? 11.718 -4.216 -8.649 1.00 89.38 115 ILE A O 1
ATOM 866 N N . GLY A 1 116 ? 12.884 -2.298 -8.705 1.00 85.56 116 GLY A N 1
ATOM 867 C CA . GLY A 1 116 ? 13.725 -2.661 -9.847 1.00 85.56 116 GLY A CA 1
ATOM 868 C C . GLY A 1 116 ? 14.559 -3.930 -9.644 1.00 85.56 116 GLY A C 1
ATOM 869 O O . GLY A 1 116 ? 14.845 -4.621 -10.618 1.00 85.56 116 GLY A O 1
ATOM 870 N N . MET A 1 117 ? 14.909 -4.275 -8.401 1.00 86.62 117 MET A N 1
ATOM 871 C CA . MET A 1 117 ? 15.632 -5.510 -8.072 1.00 86.62 117 MET A CA 1
ATOM 872 C C . MET A 1 117 ? 14.761 -6.776 -8.161 1.00 86.62 117 MET A C 1
ATOM 874 O O . MET A 1 117 ? 15.306 -7.869 -8.297 1.00 86.62 117 MET A O 1
ATOM 878 N N . LYS A 1 118 ? 13.426 -6.656 -8.111 1.00 85.69 118 LYS A N 1
ATOM 879 C CA . LYS A 1 118 ? 12.478 -7.786 -8.080 1.00 85.69 118 LYS A CA 1
ATOM 880 C C . LYS A 1 118 ? 11.387 -7.648 -9.153 1.00 85.69 118 LYS A C 1
ATOM 882 O O . LYS A 1 118 ? 10.198 -7.667 -8.867 1.00 85.69 118 LYS A O 1
ATOM 887 N N . THR A 1 119 ? 11.767 -7.527 -10.425 1.00 77.50 119 THR A N 1
ATOM 888 C CA . THR A 1 119 ? 10.825 -7.169 -11.512 1.00 77.50 119 THR A CA 1
ATOM 889 C C . THR A 1 119 ? 9.693 -8.173 -11.767 1.00 77.50 119 THR A C 1
ATOM 891 O O . THR A 1 119 ? 8.590 -7.764 -12.130 1.00 77.50 119 THR A O 1
ATOM 894 N N . LYS A 1 120 ? 9.941 -9.480 -11.597 1.00 84.31 120 LYS A N 1
ATOM 895 C CA . LYS A 1 120 ? 8.914 -10.522 -11.797 1.00 84.31 120 LYS A CA 1
ATOM 896 C C . LYS A 1 120 ? 7.889 -10.550 -10.664 1.00 84.31 120 LYS A C 1
ATOM 898 O O . LYS A 1 120 ? 6.707 -10.758 -10.925 1.00 84.31 120 LYS A O 1
ATOM 903 N N . ASN A 1 121 ? 8.350 -10.337 -9.434 1.00 89.62 121 ASN A N 1
ATOM 904 C CA . ASN A 1 121 ? 7.541 -10.426 -8.228 1.00 89.62 121 ASN A CA 1
ATOM 905 C C . ASN A 1 121 ? 7.936 -9.302 -7.248 1.00 89.62 121 ASN A C 1
ATOM 907 O O . ASN A 1 121 ? 8.711 -9.542 -6.321 1.00 89.62 121 ASN A O 1
ATOM 911 N N . PRO A 1 122 ? 7.516 -8.057 -7.533 1.00 93.50 122 PRO A N 1
ATOM 912 C CA . PRO A 1 122 ? 7.958 -6.881 -6.795 1.00 93.50 122 PRO A CA 1
ATOM 913 C C . PRO A 1 122 ? 7.405 -6.877 -5.362 1.00 93.50 122 PRO A C 1
ATOM 915 O O . PRO A 1 122 ? 6.353 -7.474 -5.111 1.00 93.50 122 PRO A O 1
ATOM 918 N N . PRO A 1 123 ? 8.082 -6.184 -4.428 1.00 95.94 123 PRO A N 1
ATOM 919 C CA . PRO A 1 123 ? 7.625 -6.091 -3.048 1.00 95.94 123 PRO A CA 1
ATOM 920 C C . PRO A 1 123 ? 6.312 -5.308 -2.940 1.00 95.94 123 PRO A C 1
ATOM 922 O O . PRO A 1 123 ? 5.989 -4.475 -3.797 1.00 95.94 123 PRO A O 1
ATOM 925 N N . THR A 1 124 ? 5.584 -5.517 -1.844 1.00 97.81 124 THR A N 1
ATOM 926 C CA . THR A 1 124 ? 4.437 -4.675 -1.483 1.00 97.81 124 THR A CA 1
ATOM 927 C C . THR A 1 124 ? 4.922 -3.466 -0.696 1.00 97.81 124 THR A C 1
ATOM 929 O O . THR A 1 124 ? 5.451 -3.600 0.402 1.00 97.81 124 THR A O 1
ATOM 932 N N . ILE A 1 125 ? 4.737 -2.264 -1.235 1.00 97.06 125 ILE A N 1
ATOM 933 C CA . ILE A 1 125 ? 5.192 -1.029 -0.586 1.00 97.06 125 ILE A CA 1
ATOM 934 C C . ILE A 1 125 ? 4.201 -0.642 0.509 1.00 97.06 125 ILE A C 1
ATOM 936 O O . ILE A 1 125 ? 3.012 -0.501 0.237 1.00 97.06 125 ILE A O 1
ATOM 940 N N . LEU A 1 126 ? 4.675 -0.408 1.727 1.00 97.75 126 LEU A N 1
ATOM 941 C CA . LEU A 1 126 ? 3.840 0.039 2.838 1.00 97.75 126 LEU A CA 1
ATOM 942 C C . LEU A 1 126 ? 4.392 1.371 3.344 1.00 97.75 126 LEU A C 1
ATOM 944 O O . LEU A 1 126 ? 5.498 1.429 3.875 1.00 97.75 126 LEU A O 1
ATOM 948 N N . LEU A 1 127 ? 3.644 2.449 3.124 1.00 95.38 127 LEU A N 1
ATOM 949 C CA . LEU A 1 127 ? 4.028 3.800 3.517 1.00 95.38 127 LEU A CA 1
ATOM 950 C C . LEU A 1 127 ? 3.211 4.233 4.734 1.00 95.38 127 LEU A C 1
ATOM 952 O O . LEU A 1 127 ? 2.019 4.515 4.590 1.00 95.38 127 LEU A O 1
ATOM 956 N N . ASP A 1 128 ? 3.839 4.292 5.908 1.00 94.44 128 ASP A N 1
ATOM 957 C CA . ASP A 1 128 ? 3.222 4.922 7.084 1.00 94.44 128 ASP A CA 1
ATOM 958 C C . ASP A 1 128 ? 3.498 6.430 7.095 1.00 94.44 128 ASP A C 1
ATOM 960 O O . ASP A 1 128 ? 4.404 6.919 6.419 1.00 94.44 128 ASP A O 1
ATOM 964 N N . GLU A 1 129 ? 2.689 7.169 7.851 1.00 92.81 129 GLU A N 1
ATOM 965 C CA . GLU A 1 129 ? 2.753 8.630 7.962 1.00 92.81 129 GLU A CA 1
ATOM 966 C C . GLU A 1 129 ? 2.736 9.349 6.600 1.00 92.81 129 GLU A C 1
ATOM 968 O O . GLU A 1 129 ? 3.355 10.397 6.417 1.00 92.81 129 GLU A O 1
ATOM 973 N N . ALA A 1 130 ? 1.982 8.825 5.630 1.00 93.44 130 ALA A N 1
ATOM 974 C CA . ALA A 1 130 ? 1.896 9.364 4.274 1.00 93.44 130 ALA A CA 1
ATOM 975 C C . ALA A 1 130 ? 1.409 10.828 4.230 1.00 93.44 130 ALA A C 1
ATOM 977 O O . ALA A 1 130 ? 1.682 11.541 3.265 1.00 93.44 130 ALA A O 1
ATOM 978 N N . ASP A 1 131 ? 0.737 11.317 5.278 1.00 92.38 131 ASP A N 1
ATOM 979 C CA . ASP A 1 131 ? 0.372 12.732 5.421 1.00 92.38 131 ASP A CA 1
ATOM 980 C C . ASP A 1 131 ? 1.568 13.666 5.640 1.00 92.38 131 ASP A C 1
ATOM 982 O O . ASP A 1 131 ? 1.483 14.852 5.328 1.00 92.38 131 ASP A O 1
ATOM 986 N N . THR A 1 132 ? 2.708 13.152 6.094 1.00 91.25 132 THR A N 1
ATOM 987 C CA . THR A 1 132 ? 3.955 13.929 6.155 1.00 91.25 132 THR A CA 1
ATOM 988 C C . THR A 1 132 ? 4.546 14.180 4.766 1.00 91.25 132 THR A C 1
ATOM 990 O O . THR A 1 132 ? 5.286 15.144 4.576 1.00 91.25 132 THR A O 1
ATOM 993 N N . ILE A 1 133 ? 4.175 13.351 3.783 1.00 90.50 133 ILE A N 1
ATOM 994 C CA . ILE A 1 133 ? 4.677 13.397 2.406 1.00 90.50 133 ILE A CA 1
ATOM 995 C C . ILE A 1 133 ? 3.666 14.061 1.465 1.00 90.50 133 ILE A C 1
ATOM 997 O O . ILE A 1 133 ? 4.050 14.810 0.569 1.00 90.50 133 ILE A O 1
ATOM 1001 N N . PHE A 1 134 ? 2.373 13.809 1.660 1.00 91.69 134 PHE A N 1
ATOM 1002 C CA . PHE A 1 134 ? 1.315 14.296 0.770 1.00 91.69 134 PHE A CA 1
ATOM 1003 C C . PHE A 1 134 ? 0.298 15.225 1.442 1.00 91.69 134 PHE A C 1
ATOM 1005 O O . PHE A 1 134 ? -0.653 15.657 0.794 1.00 91.69 134 PHE A O 1
ATOM 1012 N N . GLY A 1 135 ? 0.452 15.518 2.733 1.00 87.69 135 GLY A N 1
ATOM 1013 C CA . GLY A 1 135 ? -0.474 16.387 3.450 1.00 87.69 135 GLY A CA 1
ATOM 1014 C C . GLY A 1 135 ? -0.318 17.869 3.087 1.00 87.69 135 GLY A C 1
ATOM 1015 O O . GLY A 1 135 ? 0.672 18.269 2.480 1.00 87.69 135 GLY A O 1
ATOM 1016 N N . PRO A 1 136 ? -1.243 18.738 3.534 1.00 85.00 136 PRO A N 1
ATOM 1017 C CA . PRO A 1 136 ? -1.277 20.157 3.151 1.00 85.00 136 PRO A CA 1
ATOM 1018 C C . PRO A 1 136 ? -0.041 20.982 3.539 1.00 85.00 136 PRO A C 1
ATOM 1020 O O . PRO A 1 136 ? 0.135 22.094 3.056 1.00 85.00 136 PRO A O 1
ATOM 1023 N N . LYS A 1 137 ? 0.769 20.477 4.479 1.00 83.19 137 LYS A N 1
ATOM 1024 C CA . LYS A 1 137 ? 2.010 21.113 4.949 1.00 83.19 137 LYS A CA 1
ATOM 1025 C C . LYS A 1 137 ? 3.268 20.461 4.369 1.00 83.19 137 LYS A C 1
ATOM 1027 O O . LYS A 1 137 ? 4.367 20.891 4.709 1.00 83.19 137 LYS A O 1
ATOM 1032 N N . ALA A 1 138 ? 3.115 19.407 3.571 1.00 80.94 138 ALA A N 1
ATOM 1033 C CA . ALA A 1 138 ? 4.226 18.757 2.902 1.00 80.94 138 ALA A CA 1
ATOM 1034 C C . ALA A 1 138 ? 4.681 19.602 1.702 1.00 80.94 138 ALA A C 1
ATOM 1036 O O . ALA A 1 138 ? 3.893 20.343 1.115 1.00 80.94 138 ALA A O 1
ATOM 1037 N N . GLY A 1 139 ? 5.964 19.506 1.357 1.00 79.38 139 GLY A N 1
ATOM 1038 C C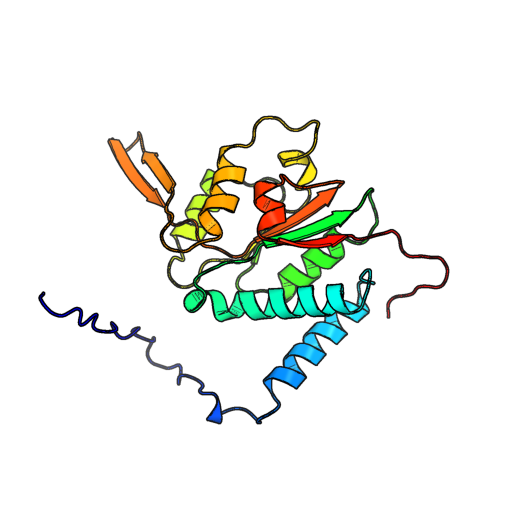A . GLY A 1 139 ? 6.472 20.066 0.107 1.00 79.38 139 GLY A CA 1
ATOM 1039 C C . GLY A 1 139 ? 6.029 19.250 -1.111 1.00 79.38 139 GLY A C 1
ATOM 1040 O O . GLY A 1 139 ? 5.356 18.226 -0.994 1.00 79.38 139 GLY A O 1
ATOM 1041 N N . GLU A 1 140 ? 6.464 19.684 -2.291 1.00 77.44 140 GLU A N 1
ATOM 1042 C CA . GLU A 1 140 ? 6.231 18.961 -3.541 1.00 77.44 140 GLU A CA 1
ATOM 1043 C C . GLU A 1 140 ? 6.990 17.621 -3.537 1.00 77.44 140 GLU A C 1
ATOM 1045 O O . GLU A 1 140 ? 8.216 17.580 -3.629 1.00 77.44 140 GLU A O 1
A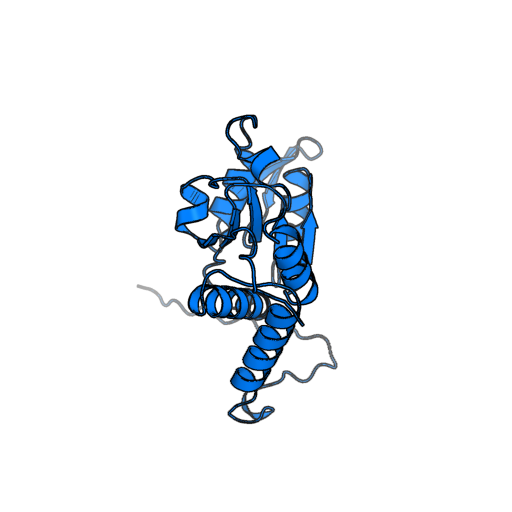TOM 1050 N N . ASN A 1 141 ? 6.257 16.509 -3.442 1.00 86.25 141 ASN A N 1
ATOM 1051 C CA . ASN A 1 141 ? 6.793 15.142 -3.493 1.00 86.25 141 ASN A CA 1
ATOM 1052 C C . ASN A 1 141 ? 6.434 14.449 -4.820 1.00 86.25 141 ASN A C 1
ATOM 1054 O O . ASN A 1 141 ? 5.963 13.306 -4.857 1.00 86.25 141 ASN A O 1
ATOM 1058 N N . GLU A 1 142 ? 6.659 15.160 -5.928 1.00 87.62 142 GLU A N 1
ATOM 1059 C CA . GLU A 1 142 ? 6.297 14.737 -7.288 1.00 87.62 142 GLU A CA 1
ATOM 1060 C C . GLU A 1 142 ? 6.890 13.392 -7.689 1.00 87.62 142 GLU A C 1
ATOM 1062 O O . GLU A 1 142 ? 6.218 12.582 -8.322 1.00 87.62 142 GLU A O 1
ATOM 1067 N N . ASP A 1 143 ? 8.130 13.113 -7.293 1.00 88.62 143 ASP A N 1
ATOM 1068 C CA . ASP A 1 143 ? 8.800 11.872 -7.675 1.00 88.62 143 ASP A CA 1
ATOM 1069 C C . ASP A 1 143 ? 8.148 10.631 -7.061 1.00 88.62 143 ASP A C 1
ATOM 1071 O O . ASP A 1 143 ? 8.038 9.600 -7.735 1.00 88.62 143 ASP A O 1
ATOM 1075 N N . LEU A 1 144 ? 7.710 10.721 -5.799 1.00 89.38 144 LEU A N 1
ATOM 1076 C CA . LEU A 1 144 ? 7.022 9.620 -5.129 1.00 89.38 144 LEU A CA 1
ATOM 1077 C C . LEU A 1 144 ? 5.574 9.510 -5.610 1.00 89.38 144 LEU A C 1
ATOM 1079 O O . LEU A 1 144 ? 5.091 8.406 -5.855 1.00 89.38 144 LEU A O 1
ATOM 1083 N N . ARG A 1 145 ? 4.891 10.641 -5.823 1.00 92.06 145 ARG A N 1
ATOM 1084 C CA . ARG A 1 145 ? 3.557 10.641 -6.437 1.00 92.06 145 ARG A CA 1
ATOM 1085 C C . ARG A 1 145 ? 3.598 10.019 -7.835 1.00 92.06 145 ARG A C 1
ATOM 1087 O O . ARG A 1 145 ? 2.774 9.169 -8.158 1.00 92.06 145 ARG A O 1
ATOM 1094 N N . GLY A 1 146 ? 4.592 10.389 -8.638 1.00 92.31 146 GLY A N 1
ATOM 1095 C CA . GLY A 1 146 ? 4.857 9.838 -9.963 1.00 92.31 146 GLY A CA 1
ATOM 1096 C C . GLY A 1 146 ? 5.141 8.338 -9.928 1.00 92.31 146 GLY A C 1
ATOM 1097 O O . GLY A 1 146 ? 4.543 7.604 -10.711 1.00 92.31 146 GLY A O 1
ATOM 1098 N N . LEU A 1 147 ? 5.967 7.867 -8.982 1.00 92.75 147 LEU A N 1
ATOM 1099 C CA . LEU A 1 147 ? 6.200 6.436 -8.739 1.00 92.75 147 LEU A CA 1
ATOM 1100 C C . LEU A 1 147 ? 4.878 5.699 -8.480 1.00 92.75 147 LEU A C 1
ATOM 1102 O O . LEU A 1 147 ? 4.575 4.718 -9.156 1.00 92.75 147 LEU A O 1
ATOM 1106 N N . LEU A 1 148 ? 4.093 6.166 -7.506 1.00 94.62 148 LEU A N 1
ATOM 1107 C CA . LEU A 1 148 ? 2.842 5.523 -7.096 1.00 94.62 148 LEU A CA 1
ATOM 1108 C C . LEU A 1 148 ? 1.788 5.555 -8.208 1.00 94.62 148 LEU A C 1
ATOM 1110 O O . LEU A 1 148 ? 1.022 4.606 -8.373 1.00 94.62 148 LEU A O 1
ATOM 1114 N N . ASN A 1 149 ? 1.768 6.609 -9.014 1.00 95.12 149 ASN A N 1
ATOM 1115 C CA . ASN A 1 149 ? 0.865 6.714 -10.149 1.00 95.12 149 ASN A CA 1
ATOM 1116 C C . ASN A 1 149 ? 1.277 5.785 -11.296 1.00 95.12 149 ASN A C 1
ATOM 1118 O O . ASN A 1 149 ? 0.459 5.004 -11.781 1.00 95.12 149 ASN A O 1
ATOM 1122 N N . ALA A 1 150 ? 2.548 5.818 -11.701 1.00 94.19 150 ALA A N 1
ATOM 1123 C CA . ALA A 1 150 ? 3.070 4.970 -12.770 1.00 94.19 150 ALA A CA 1
ATOM 1124 C C . ALA A 1 150 ? 2.984 3.485 -12.403 1.00 94.19 150 ALA A C 1
ATOM 1126 O O . ALA A 1 150 ? 2.534 2.669 -13.205 1.00 94.19 150 ALA A O 1
ATOM 1127 N N . GLY A 1 151 ? 3.330 3.149 -11.160 1.00 95.06 151 GLY A N 1
ATOM 1128 C CA . GLY A 1 151 ? 3.364 1.780 -10.667 1.00 95.06 151 GLY A CA 1
ATOM 1129 C C . GLY A 1 151 ? 2.006 1.096 -10.546 1.00 95.06 151 GLY A C 1
ATOM 1130 O O . GLY A 1 151 ? 1.960 -0.069 -10.162 1.00 95.06 151 GLY A O 1
ATOM 1131 N N . HIS A 1 152 ? 0.902 1.802 -10.805 1.00 96.56 152 HIS A N 1
ATOM 1132 C CA . HIS A 1 152 ? -0.423 1.194 -10.809 1.00 96.56 152 HIS A CA 1
ATOM 1133 C C . HIS A 1 152 ? -0.631 0.306 -12.039 1.00 96.56 152 HIS A C 1
ATOM 1135 O O . HIS A 1 152 ? -1.367 -0.668 -11.958 1.00 96.56 152 HIS A O 1
ATOM 1141 N N . GLN A 1 153 ? 0.003 0.615 -13.172 1.00 95.25 153 GLN A N 1
ATOM 1142 C CA . GLN A 1 153 ? -0.140 -0.144 -14.414 1.00 95.25 153 GLN A CA 1
ATOM 1143 C C . GLN A 1 153 ? 1.206 -0.750 -14.816 1.00 95.25 153 GLN A C 1
ATOM 1145 O O . GLN A 1 153 ? 2.250 -0.102 -14.711 1.00 95.25 153 GLN A O 1
ATOM 1150 N N . ARG A 1 154 ? 1.197 -1.992 -15.313 1.00 91.12 154 ARG A N 1
ATOM 1151 C CA . ARG A 1 154 ? 2.409 -2.620 -15.855 1.00 91.12 154 ARG A CA 1
ATOM 1152 C C . ARG A 1 154 ? 3.016 -1.818 -17.009 1.00 91.12 154 ARG A C 1
ATOM 1154 O O . ARG A 1 154 ? 2.327 -1.090 -17.721 1.00 91.12 154 ARG A O 1
ATOM 1161 N N . ASN A 1 155 ? 4.318 -2.020 -17.221 1.00 89.56 155 ASN A N 1
ATOM 1162 C CA . ASN A 1 155 ? 5.076 -1.476 -18.353 1.00 89.56 155 ASN A CA 1
ATOM 1163 C C . ASN A 1 155 ? 5.111 0.065 -18.416 1.00 89.56 155 ASN A C 1
ATOM 1165 O O . ASN A 1 155 ? 5.223 0.651 -19.492 1.00 89.56 155 ASN A O 1
ATOM 1169 N N . ARG A 1 156 ? 5.072 0.731 -17.254 1.00 91.69 156 ARG A N 1
ATOM 1170 C CA . ARG A 1 156 ? 5.238 2.188 -17.093 1.00 91.69 156 ARG A CA 1
ATOM 1171 C C . ARG A 1 156 ? 6.539 2.524 -16.335 1.00 91.69 156 ARG A C 1
ATOM 1173 O O . ARG A 1 156 ? 6.474 3.046 -15.220 1.00 91.69 156 ARG A O 1
ATOM 1180 N N . PRO A 1 157 ? 7.731 2.193 -16.870 1.00 91.81 157 PRO A N 1
ATOM 1181 C CA . PRO A 1 157 ? 8.981 2.415 -16.150 1.00 91.81 157 PRO A CA 1
ATOM 1182 C C . PRO A 1 157 ? 9.279 3.909 -15.988 1.00 91.81 157 PRO A C 1
ATOM 1184 O O . PRO A 1 157 ? 8.962 4.717 -16.862 1.00 91.81 157 PRO A O 1
ATOM 1187 N N . ALA A 1 158 ? 9.958 4.261 -14.900 1.00 90.25 158 ALA A N 1
ATOM 1188 C CA . ALA A 1 158 ? 10.567 5.573 -14.756 1.00 90.25 158 ALA A CA 1
ATOM 1189 C C . ALA A 1 158 ? 11.899 5.622 -15.511 1.00 90.25 158 ALA A C 1
ATOM 1191 O O . ALA A 1 158 ? 12.652 4.645 -15.536 1.00 90.25 158 ALA A O 1
ATOM 1192 N N . LEU A 1 159 ? 12.193 6.779 -16.103 1.00 90.50 159 LEU A N 1
ATOM 1193 C CA . LEU A 1 159 ? 13.492 7.084 -16.692 1.00 90.50 159 LEU A CA 1
ATOM 1194 C C . LEU A 1 159 ? 14.285 7.933 -15.706 1.00 90.50 159 LEU A C 1
ATOM 1196 O O . LEU A 1 159 ? 13.822 8.994 -15.279 1.00 90.50 159 LEU A O 1
ATOM 1200 N N . ARG A 1 160 ? 15.471 7.460 -15.331 1.00 86.81 160 ARG A N 1
ATOM 1201 C CA . ARG A 1 160 ? 16.372 8.163 -14.417 1.00 86.81 160 ARG A CA 1
ATOM 1202 C C . ARG A 1 160 ? 17.746 8.279 -15.053 1.00 86.81 160 ARG A C 1
ATOM 1204 O O . ARG A 1 160 ? 18.284 7.294 -15.540 1.00 86.81 160 ARG A O 1
ATOM 1211 N N . TYR A 1 161 ? 18.303 9.485 -15.067 1.00 89.44 161 TYR A N 1
ATOM 1212 C CA . TYR A 1 161 ? 19.671 9.688 -15.526 1.00 89.44 161 TYR A CA 1
ATOM 1213 C C . TYR A 1 161 ? 20.643 9.342 -14.398 1.00 89.44 161 TYR A C 1
ATOM 1215 O O . TYR A 1 161 ? 20.529 9.874 -13.293 1.00 89.44 161 TYR A O 1
ATOM 1223 N N . ASN A 1 162 ? 21.594 8.458 -14.676 1.00 86.88 162 ASN A N 1
ATOM 1224 C CA . ASN A 1 162 ? 22.695 8.147 -13.784 1.00 86.88 162 ASN A CA 1
ATOM 1225 C C . ASN A 1 162 ? 23.942 8.895 -14.273 1.00 86.88 162 ASN A C 1
ATOM 1227 O O . ASN A 1 162 ? 24.521 8.587 -15.313 1.00 86.88 162 ASN A O 1
ATOM 1231 N N . ALA A 1 163 ? 24.346 9.912 -13.510 1.00 91.00 163 ALA A N 1
ATOM 1232 C CA . ALA A 1 163 ? 25.482 10.759 -13.856 1.00 91.00 163 ALA A CA 1
ATOM 1233 C C . ALA A 1 163 ? 26.838 10.046 -13.716 1.00 91.00 163 ALA A C 1
ATOM 1235 O O . ALA A 1 163 ? 27.790 10.440 -14.379 1.00 91.00 163 ALA A O 1
ATOM 1236 N N . ALA A 1 164 ? 26.937 9.000 -12.888 1.00 91.31 164 ALA A N 1
ATOM 1237 C CA . ALA A 1 164 ? 28.195 8.288 -12.662 1.00 91.31 164 ALA A CA 1
ATOM 1238 C C . ALA A 1 164 ? 28.612 7.435 -13.869 1.00 91.31 164 ALA A C 1
ATOM 1240 O O . ALA A 1 164 ? 29.800 7.233 -14.099 1.00 91.31 164 ALA A O 1
ATOM 1241 N N . ASN A 1 165 ? 27.642 6.943 -14.642 1.00 92.00 165 ASN A N 1
ATOM 1242 C CA . ASN A 1 165 ? 27.874 6.141 -15.845 1.00 92.00 165 ASN A CA 1
ATOM 1243 C C . ASN A 1 165 ? 27.376 6.829 -17.131 1.00 92.00 165 ASN A C 1
ATOM 1245 O O . ASN A 1 165 ? 27.359 6.197 -18.185 1.00 92.00 165 ASN A O 1
ATOM 1249 N N . SER A 1 166 ? 26.965 8.100 -17.044 1.00 94.50 166 SER A N 1
ATOM 1250 C CA . SER A 1 166 ? 26.414 8.899 -18.147 1.00 94.50 166 SER A CA 1
ATOM 1251 C C . SER A 1 166 ? 25.338 8.169 -18.961 1.00 94.50 166 SER A C 1
ATOM 1253 O O . SER A 1 166 ? 25.362 8.178 -20.192 1.00 94.50 166 SER A O 1
ATOM 1255 N N . SER A 1 167 ? 24.396 7.510 -18.279 1.00 94.12 167 SER A N 1
ATOM 1256 C CA . SER A 1 167 ? 23.376 6.671 -18.924 1.00 94.12 167 SER A CA 1
ATOM 1257 C C . SER A 1 167 ? 21.960 6.929 -18.404 1.00 94.12 167 SER A C 1
ATOM 1259 O O . SER A 1 167 ? 21.761 7.480 -17.321 1.00 94.12 167 SER A O 1
ATOM 1261 N N . VAL A 1 168 ? 20.953 6.531 -19.188 1.00 92.75 168 VAL A N 1
ATOM 1262 C CA . VAL A 1 168 ? 19.543 6.557 -18.774 1.00 92.75 168 VAL A CA 1
ATOM 1263 C C . VAL A 1 168 ? 19.124 5.159 -18.335 1.00 92.75 168 VAL A C 1
ATOM 1265 O O . VAL A 1 168 ? 19.090 4.225 -19.135 1.00 92.75 168 VAL A O 1
ATOM 1268 N N . GLU A 1 169 ? 18.749 5.030 -17.069 1.00 90.06 169 GLU A N 1
ATOM 1269 C CA . GLU A 1 169 ? 18.234 3.805 -16.473 1.00 90.06 169 GLU A CA 1
ATOM 1270 C C . GLU A 1 169 ? 16.707 3.742 -16.607 1.00 90.06 169 GLU A C 1
ATOM 1272 O O . GLU A 1 169 ? 15.992 4.713 -16.339 1.00 90.06 169 GLU A O 1
ATOM 1277 N N . ARG A 1 170 ? 16.200 2.569 -17.004 1.00 90.56 170 ARG A N 1
ATOM 1278 C CA . ARG A 1 170 ? 14.770 2.233 -17.000 1.00 90.56 170 ARG A CA 1
ATOM 1279 C C . ARG A 1 170 ? 14.460 1.439 -15.740 1.00 90.56 170 ARG A C 1
ATOM 1281 O O . ARG A 1 170 ? 14.826 0.270 -15.651 1.00 90.56 170 ARG A O 1
ATOM 1288 N N . ILE A 1 171 ? 13.766 2.056 -14.791 1.00 90.31 171 ILE A N 1
ATOM 1289 C CA . ILE A 1 171 ? 13.421 1.414 -13.521 1.00 90.31 171 ILE A CA 1
ATOM 1290 C C . ILE A 1 171 ? 11.942 1.037 -13.530 1.00 90.31 171 ILE A C 1
ATOM 1292 O O . ILE A 1 171 ? 11.077 1.888 -13.744 1.00 90.31 171 ILE A O 1
ATOM 1296 N N . GLN A 1 172 ? 11.647 -0.245 -13.306 1.00 91.94 172 GLN A N 1
ATOM 1297 C CA . GLN A 1 172 ? 10.271 -0.719 -13.172 1.00 91.94 172 GLN A CA 1
ATOM 1298 C C . GLN A 1 172 ? 9.623 -0.124 -11.919 1.00 91.94 172 GLN A C 1
ATOM 1300 O O . GLN A 1 172 ? 10.258 -0.004 -10.877 1.00 91.94 172 GLN A O 1
ATOM 1305 N N . THR A 1 173 ? 8.354 0.252 -12.039 1.00 93.88 173 THR A N 1
ATOM 1306 C CA . THR A 1 173 ? 7.588 0.928 -10.979 1.00 93.88 173 THR A CA 1
ATOM 1307 C C . THR A 1 173 ? 6.392 0.113 -10.509 1.00 93.88 173 THR A C 1
ATOM 1309 O O . THR A 1 173 ? 5.804 0.436 -9.481 1.00 93.88 173 THR A O 1
ATOM 1312 N N . PHE A 1 174 ? 6.016 -0.930 -11.259 1.00 96.25 174 PHE A N 1
ATOM 1313 C CA . PHE A 1 174 ? 4.848 -1.747 -10.963 1.00 96.25 174 PHE A CA 1
ATOM 1314 C C . PHE A 1 174 ? 5.022 -2.465 -9.627 1.00 96.25 174 PHE A C 1
ATOM 1316 O O . PHE A 1 174 ? 5.941 -3.263 -9.477 1.00 96.25 174 PHE A O 1
ATOM 1323 N N . ALA A 1 175 ? 4.147 -2.164 -8.673 1.00 96.12 175 ALA A N 1
ATOM 1324 C CA . ALA A 1 175 ? 4.140 -2.749 -7.338 1.00 96.12 175 ALA A CA 1
ATOM 1325 C C . ALA A 1 175 ? 2.800 -2.444 -6.668 1.00 96.12 175 ALA A C 1
ATOM 1327 O O . ALA A 1 175 ? 2.223 -1.381 -6.914 1.00 96.12 175 ALA A O 1
ATOM 1328 N N . MET A 1 176 ? 2.329 -3.327 -5.788 1.00 97.88 176 MET A N 1
ATOM 1329 C CA . MET A 1 176 ? 1.238 -3.008 -4.860 1.00 97.88 176 MET A CA 1
ATOM 1330 C C . MET A 1 176 ? 1.726 -1.965 -3.855 1.00 97.88 176 MET A C 1
ATOM 1332 O O . MET A 1 176 ? 2.905 -1.955 -3.502 1.00 97.88 176 MET A O 1
ATOM 1336 N N . ALA A 1 177 ? 0.843 -1.068 -3.408 1.00 97.81 177 ALA A N 1
ATOM 1337 C CA . ALA A 1 177 ? 1.206 -0.137 -2.341 1.00 97.81 177 ALA A CA 1
ATOM 1338 C C . ALA A 1 177 ? 0.040 0.197 -1.414 1.00 97.81 177 ALA A C 1
ATOM 1340 O O . ALA A 1 177 ? -1.055 0.502 -1.896 1.00 97.81 177 ALA A O 1
ATOM 1341 N N . ALA A 1 178 ? 0.312 0.197 -0.111 1.00 98.31 178 ALA A N 1
ATOM 1342 C CA . ALA A 1 178 ? -0.555 0.747 0.915 1.00 98.31 178 ALA A CA 1
ATOM 1343 C C . ALA A 1 178 ? 0.011 2.073 1.440 1.00 98.31 178 ALA A C 1
ATOM 1345 O O . ALA A 1 178 ? 1.218 2.211 1.629 1.00 98.31 178 ALA A O 1
ATOM 1346 N N . LEU A 1 179 ? -0.867 3.044 1.676 1.00 97.44 179 LEU A N 1
ATOM 1347 C CA . LEU A 1 179 ? -0.548 4.349 2.240 1.00 97.44 179 LEU A CA 1
ATOM 1348 C C . LEU A 1 179 ? -1.413 4.580 3.473 1.00 97.44 179 LEU A C 1
ATOM 1350 O O . LEU A 1 179 ? -2.640 4.593 3.362 1.00 97.44 179 LEU A O 1
ATOM 1354 N N . ALA A 1 180 ? -0.792 4.799 4.627 1.00 97.06 180 ALA A N 1
ATOM 1355 C CA . ALA A 1 180 ? -1.475 5.145 5.864 1.00 97.06 180 ALA A CA 1
ATOM 1356 C C . ALA A 1 180 ? -1.184 6.599 6.247 1.00 97.06 180 ALA A C 1
ATOM 1358 O O . ALA A 1 180 ? -0.031 7.002 6.329 1.00 97.06 180 ALA A O 1
ATOM 1359 N N . GLY A 1 181 ? -2.220 7.404 6.492 1.00 95.69 181 GLY A N 1
ATOM 1360 C CA . GLY A 1 181 ? -2.020 8.822 6.810 1.00 95.69 181 GLY A CA 1
ATOM 1361 C C . GLY A 1 181 ? -3.256 9.549 7.330 1.00 95.69 181 GLY A C 1
ATOM 1362 O O . GLY A 1 181 ? -4.372 9.023 7.345 1.00 95.69 181 GLY A O 1
ATOM 1363 N N . ILE A 1 182 ? -3.057 10.757 7.848 1.00 95.50 182 ILE A N 1
ATOM 1364 C CA . ILE A 1 182 ? -4.137 11.666 8.253 1.00 95.50 182 ILE A CA 1
ATOM 1365 C C . ILE A 1 182 ? -4.648 12.459 7.044 1.00 95.50 182 ILE A C 1
ATOM 1367 O O . ILE A 1 182 ? -3.877 13.047 6.296 1.00 95.50 182 ILE A O 1
ATOM 1371 N N . GLY A 1 183 ? -5.969 12.544 6.899 1.00 94.44 183 GLY A N 1
ATOM 1372 C CA . GLY A 1 183 ? -6.591 13.304 5.816 1.00 94.44 183 GLY A CA 1
ATOM 1373 C C . GLY A 1 183 ? -6.588 12.570 4.475 1.00 94.44 183 GLY A C 1
ATOM 1374 O O . GLY A 1 183 ? -6.436 11.351 4.410 1.00 94.44 183 GLY A O 1
ATOM 1375 N N . ALA A 1 184 ? -6.865 13.308 3.405 1.00 93.56 184 ALA A N 1
ATOM 1376 C CA . ALA A 1 184 ? -6.908 12.755 2.058 1.00 93.56 184 ALA A CA 1
ATOM 1377 C C . ALA A 1 184 ? -5.502 12.557 1.485 1.00 93.56 184 ALA A C 1
ATOM 1379 O O . ALA A 1 184 ? -4.593 13.333 1.774 1.00 93.56 184 ALA A O 1
ATOM 1380 N N . MET A 1 185 ? -5.353 11.522 0.665 1.00 94.50 185 MET A N 1
ATOM 1381 C CA . MET A 1 185 ? -4.210 11.374 -0.232 1.00 94.50 185 MET A CA 1
ATOM 1382 C C . MET A 1 185 ? -4.491 12.139 -1.539 1.00 94.50 185 MET A C 1
ATOM 1384 O O . MET A 1 185 ? -5.640 12.508 -1.786 1.00 94.50 185 MET A O 1
ATOM 1388 N N . PRO A 1 186 ? -3.480 12.383 -2.394 1.00 94.94 186 PRO A N 1
ATOM 1389 C CA . PRO A 1 186 ? -3.694 13.019 -3.689 1.00 94.94 186 PRO A CA 1
ATOM 1390 C C . PRO A 1 186 ? -4.752 12.275 -4.512 1.00 94.94 186 PRO A C 1
ATOM 1392 O O . PRO A 1 186 ? -4.697 11.048 -4.603 1.00 94.94 186 PRO A O 1
ATOM 1395 N N . ASP A 1 187 ? -5.652 13.005 -5.175 1.00 95.00 187 ASP A N 1
ATOM 1396 C CA . ASP A 1 187 ? -6.773 12.416 -5.929 1.00 95.00 187 ASP A CA 1
ATOM 1397 C C . ASP A 1 187 ? -6.308 11.378 -6.960 1.00 95.00 187 ASP A C 1
ATOM 1399 O O . ASP A 1 187 ? -6.897 10.310 -7.073 1.00 95.00 187 ASP A O 1
ATOM 1403 N N . THR A 1 188 ? -5.174 11.630 -7.626 1.00 95.25 188 THR A N 1
ATOM 1404 C CA . THR A 1 188 ? -4.563 10.693 -8.597 1.00 95.25 188 THR A CA 1
ATOM 1405 C C . THR A 1 188 ? -4.149 9.334 -8.012 1.00 95.25 188 THR A C 1
ATOM 1407 O O . THR A 1 188 ? -3.931 8.376 -8.755 1.00 95.25 188 THR A O 1
ATOM 1410 N N . ILE A 1 189 ? -3.986 9.259 -6.687 1.00 96.25 189 ILE A N 1
ATOM 1411 C CA . ILE A 1 189 ? -3.716 8.024 -5.945 1.00 96.25 189 ILE A CA 1
ATOM 1412 C C . ILE A 1 189 ? -5.038 7.432 -5.451 1.00 96.25 189 ILE A C 1
ATOM 1414 O O . ILE A 1 189 ? -5.241 6.228 -5.602 1.00 96.25 189 ILE A O 1
ATOM 1418 N N . GLU A 1 190 ? -5.935 8.251 -4.882 1.00 96.62 190 GLU A N 1
ATOM 1419 C CA . GLU A 1 190 ? -7.235 7.776 -4.381 1.00 96.62 190 GLU A CA 1
ATOM 1420 C C . GLU A 1 190 ? -8.128 7.211 -5.500 1.00 96.62 190 GLU A C 1
ATOM 1422 O O . GLU A 1 190 ? -8.843 6.244 -5.244 1.00 96.62 190 GLU A O 1
ATOM 1427 N N . ASP A 1 191 ? -8.035 7.717 -6.740 1.00 96.69 191 ASP A N 1
ATOM 1428 C CA . ASP A 1 191 ? -8.786 7.187 -7.896 1.00 96.69 191 ASP A CA 1
ATOM 1429 C C . ASP A 1 191 ? -8.434 5.725 -8.239 1.00 96.69 191 ASP A C 1
ATOM 1431 O O . ASP A 1 191 ? -9.236 5.007 -8.838 1.00 96.69 191 ASP A O 1
ATOM 1435 N N . ARG A 1 192 ? -7.265 5.257 -7.777 1.00 96.62 192 ARG A N 1
ATOM 1436 C CA . ARG A 1 192 ? -6.718 3.903 -8.001 1.00 96.62 192 ARG A CA 1
ATOM 1437 C C . ARG A 1 192 ? -6.751 3.045 -6.749 1.00 96.62 192 ARG A C 1
ATOM 1439 O O . ARG A 1 192 ? -6.107 1.990 -6.721 1.00 96.62 192 ARG A O 1
ATOM 1446 N N . ALA A 1 193 ? -7.412 3.523 -5.697 1.00 97.94 193 ALA A N 1
ATOM 1447 C CA . ALA A 1 193 ? -7.308 2.954 -4.370 1.00 97.94 193 ALA A CA 1
ATOM 1448 C C . ALA A 1 193 ? -8.595 2.283 -3.894 1.00 97.94 193 ALA A C 1
ATOM 1450 O O . ALA A 1 193 ? -9.700 2.796 -4.053 1.00 97.94 193 ALA A O 1
ATOM 1451 N N . VAL A 1 194 ? -8.423 1.190 -3.157 1.00 98.25 194 VAL A N 1
ATOM 1452 C CA . VAL A 1 194 ? -9.381 0.792 -2.129 1.00 98.25 194 VAL A CA 1
ATOM 1453 C C . VAL A 1 194 ? -9.169 1.732 -0.943 1.00 98.25 194 VAL A C 1
ATOM 1455 O O . VAL A 1 194 ? -8.106 1.729 -0.320 1.00 98.25 194 VAL A O 1
ATOM 1458 N N . VAL A 1 195 ? -10.155 2.581 -0.649 1.00 98.19 195 VAL A N 1
ATOM 1459 C CA . VAL A 1 195 ? -10.030 3.613 0.389 1.00 98.19 195 VAL A CA 1
ATOM 1460 C C . VAL A 1 195 ? -10.727 3.181 1.676 1.00 98.19 195 VAL A C 1
ATOM 1462 O O . VAL A 1 195 ? -11.953 3.121 1.745 1.00 98.19 195 VAL A O 1
ATOM 1465 N N . ILE A 1 196 ? -9.943 2.972 2.729 1.00 98.25 196 ILE A N 1
ATOM 1466 C CA . ILE A 1 196 ? -10.401 2.636 4.075 1.00 98.25 196 ILE A CA 1
ATOM 1467 C C . ILE A 1 196 ? -10.393 3.902 4.934 1.00 98.25 196 ILE A C 1
ATOM 1469 O O . ILE A 1 196 ? -9.341 4.423 5.311 1.00 98.25 196 ILE A O 1
ATOM 1473 N N . ARG A 1 197 ? -11.589 4.417 5.242 1.00 97.25 197 ARG A N 1
ATOM 1474 C CA . ARG A 1 197 ? -11.783 5.616 6.074 1.00 97.25 197 ARG A CA 1
ATOM 1475 C C . ARG A 1 197 ? -11.932 5.233 7.546 1.00 97.25 197 ARG A C 1
ATOM 1477 O O . ARG A 1 197 ? -13.038 5.119 8.059 1.00 97.25 197 ARG A O 1
ATOM 1484 N N . MET A 1 198 ? -10.808 5.035 8.219 1.00 95.88 198 MET A N 1
ATOM 1485 C CA . MET A 1 198 ? -10.743 4.707 9.640 1.00 95.88 198 MET A CA 1
ATOM 1486 C C . MET A 1 198 ? -11.326 5.831 10.511 1.00 95.88 198 MET A C 1
ATOM 1488 O O . MET A 1 198 ? -11.135 7.022 10.248 1.00 95.88 198 MET A O 1
ATOM 1492 N N . ARG A 1 199 ? -11.967 5.446 11.616 1.00 93.44 199 ARG A N 1
ATOM 1493 C CA . ARG A 1 199 ? -12.472 6.354 12.656 1.00 93.44 199 ARG A CA 1
ATOM 1494 C C . ARG A 1 199 ? -11.990 5.912 14.030 1.00 93.44 199 ARG A C 1
ATOM 1496 O O . ARG A 1 199 ? -11.518 4.789 14.196 1.00 93.44 199 ARG A O 1
ATOM 1503 N N . ARG A 1 200 ? -12.119 6.786 15.030 1.00 91.56 200 ARG A N 1
ATOM 1504 C CA . ARG A 1 200 ? -11.952 6.345 16.414 1.00 91.56 200 ARG A CA 1
ATOM 1505 C C . ARG A 1 200 ? -12.976 5.259 16.727 1.00 91.56 200 ARG A C 1
ATOM 1507 O O . ARG A 1 200 ? -14.121 5.296 16.265 1.00 91.56 200 ARG A O 1
ATOM 1514 N N . ARG A 1 201 ? -12.530 4.311 17.541 1.00 89.12 201 ARG A N 1
ATOM 1515 C CA . ARG A 1 201 ? -13.384 3.289 18.128 1.00 89.12 201 ARG A CA 1
ATOM 1516 C C . ARG A 1 201 ? -14.489 3.958 18.947 1.00 89.12 201 ARG A C 1
ATOM 1518 O O . ARG A 1 201 ? -14.197 4.842 19.756 1.00 89.12 201 ARG A O 1
ATOM 1525 N N . ALA A 1 202 ? -15.730 3.553 18.717 1.00 87.25 202 ALA A N 1
ATOM 1526 C CA . ALA A 1 202 ? -16.879 4.044 19.459 1.00 87.25 202 ALA A CA 1
ATOM 1527 C C . ALA A 1 202 ? -16.912 3.431 20.872 1.00 87.25 202 ALA A C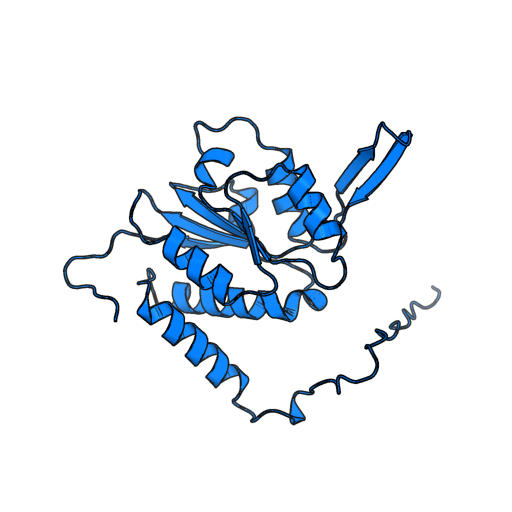 1
ATOM 1529 O O . ALA A 1 202 ? -16.366 2.343 21.093 1.00 87.25 202 ALA A O 1
ATOM 1530 N N . PRO A 1 203 ? -17.545 4.101 21.850 1.00 85.88 203 PRO A N 1
ATOM 1531 C CA . PRO A 1 203 ? -17.825 3.489 23.144 1.00 85.88 203 PRO A CA 1
ATOM 1532 C C . PRO A 1 203 ? -18.586 2.166 22.961 1.00 85.88 203 PRO A C 1
ATOM 1534 O O . PRO A 1 203 ? -19.583 2.126 22.248 1.00 85.88 203 PRO A O 1
ATOM 1537 N N . GLY A 1 204 ? -18.108 1.089 23.589 1.00 86.62 204 GLY A N 1
ATOM 1538 C CA . GLY A 1 204 ? -18.715 -0.247 23.499 1.00 86.62 204 GLY A CA 1
ATOM 1539 C C . GLY A 1 204 ? -18.166 -1.145 22.387 1.00 86.62 204 GLY A C 1
ATOM 1540 O O . GLY A 1 204 ? -18.411 -2.345 22.418 1.00 86.62 204 GLY A O 1
ATOM 1541 N N . GLU A 1 205 ? -17.376 -0.617 21.450 1.00 88.38 205 GLU A N 1
ATOM 1542 C CA . GLU A 1 205 ? -16.638 -1.462 20.512 1.00 88.38 205 GLU A CA 1
ATOM 1543 C C . GLU A 1 205 ? -15.359 -1.999 21.179 1.00 88.38 205 GLU A C 1
ATOM 1545 O O . GLU A 1 205 ? -14.588 -1.250 21.793 1.00 88.38 205 GLU A O 1
ATOM 1550 N N . SER A 1 206 ? -15.099 -3.294 21.021 1.00 82.56 206 SER A N 1
ATOM 1551 C CA . SER A 1 206 ? -13.888 -3.963 21.496 1.00 82.56 206 SER A CA 1
ATOM 1552 C C . SER A 1 206 ? -13.315 -4.861 20.409 1.00 82.56 206 SER A C 1
ATOM 1554 O O . SER A 1 206 ? -14.042 -5.391 19.574 1.00 82.56 2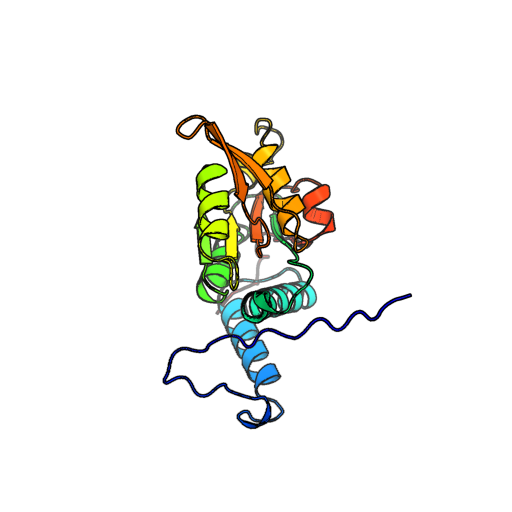06 SER A O 1
ATOM 1556 N N . VAL A 1 207 ? -11.998 -5.015 20.442 1.00 86.81 207 VAL A N 1
ATOM 1557 C CA . VAL A 1 207 ? -11.289 -6.070 19.712 1.00 86.81 207 VAL A CA 1
ATOM 1558 C C . VAL A 1 207 ? -11.026 -7.230 20.682 1.00 86.81 207 VAL A C 1
ATOM 1560 O O . VAL A 1 207 ? -11.172 -7.029 21.892 1.00 86.81 207 VAL A O 1
ATOM 1563 N N . ALA A 1 208 ? -10.726 -8.415 20.148 1.00 70.62 208 ALA A N 1
ATOM 1564 C CA . ALA A 1 208 ? -10.545 -9.649 20.918 1.00 70.62 208 ALA A CA 1
ATOM 1565 C C . ALA A 1 208 ? -9.288 -9.642 21.805 1.00 70.62 208 ALA A C 1
ATOM 1567 O O . ALA A 1 208 ? -8.325 -8.909 21.480 1.00 70.62 208 ALA A O 1
#